Protein AF-A0A919IQL0-F1 (afdb_monomer_lite)

Secondary structure (DSSP, 8-state):
-----PPP--TTGGGHHHHHHHHHTT---HHHHHHHHHHTT--S-HHHHHHHHHHHS----TTTSPPPPPHHHHHHHHTS-GGGS-HHHHHHHHHHHTT-HHHHHHHHHHHHHHHHHHHT-GGGHHHHHHHHHHTT-HHHHHHHHHHHHTHHHHHHHHHS------SS---PPP-----------------

Foldseek 3Di:
DDPPDDPDPDLCNVVVVVLVVVVVVVVLDLVVSVVVVVVVPRPDDSVVSNVVSVVSDPDPPVVPPDDQDDPVLLVVCLLDDVVPDDPVSNVSNVVVCVVDVLVVLVSVLNVVVSVLQVVLPLVCLVVSLVSQCVSVDVVSVVVSVVCVVVSVVVSCNSNDPDPPPDDDDPPDDPPPDDDDDDDDDDDDDDD

pLDDT: mean 76.19, std 18.86, range [32.84, 96.06]

Radius of gyration: 39.66 Å; chains: 1; bounding box: 94×44×131 Å

Structure (mmCIF, N/CA/C/O backbone):
data_AF-A0A919IQL0-F1
#
_entry.id   AF-A0A919IQL0-F1
#
loop_
_atom_site.group_PDB
_atom_site.id
_atom_site.type_symbol
_atom_site.label_atom_id
_atom_site.label_alt_id
_atom_site.label_comp_id
_atom_site.label_asym_id
_atom_site.label_entity_id
_atom_site.label_seq_id
_atom_site.pdbx_PDB_ins_code
_atom_site.Cartn_x
_atom_site.Cartn_y
_atom_site.Cartn_z
_atom_site.occupancy
_atom_site.B_iso_or_equiv
_atom_site.auth_seq_id
_atom_site.auth_comp_id
_atom_site.auth_asym_id
_atom_site.auth_atom_id
_atom_site.pdbx_PDB_model_num
ATOM 1 N N . MET A 1 1 ? -2.580 24.933 56.415 1.00 32.84 1 MET A N 1
ATOM 2 C CA . MET A 1 1 ? -3.177 23.639 56.816 1.00 32.84 1 MET A CA 1
ATOM 3 C C . MET A 1 1 ? -4.373 23.373 55.913 1.00 32.84 1 MET A C 1
ATOM 5 O O . MET A 1 1 ? -5.366 24.078 56.021 1.00 32.84 1 MET A O 1
ATOM 9 N N . ILE A 1 2 ? -4.249 22.449 54.958 1.00 34.88 2 ILE A N 1
ATOM 10 C CA . ILE A 1 2 ? -5.339 22.079 54.043 1.00 34.88 2 ILE A CA 1
ATOM 11 C C . ILE A 1 2 ? -6.206 21.059 54.780 1.00 34.88 2 ILE A C 1
ATOM 13 O O . ILE A 1 2 ? -5.748 19.962 55.093 1.00 34.88 2 ILE A O 1
ATOM 17 N N . VAL A 1 3 ? -7.436 21.446 55.115 1.00 36.16 3 VAL A N 1
ATOM 18 C CA . VAL A 1 3 ? -8.421 20.566 55.751 1.00 36.16 3 VAL A CA 1
ATOM 19 C C . VAL A 1 3 ? -8.787 19.472 54.748 1.00 36.16 3 VAL A C 1
ATOM 21 O O . VAL A 1 3 ? -9.508 19.716 53.783 1.00 36.16 3 VAL A O 1
ATOM 24 N N . GLY A 1 4 ? -8.267 18.263 54.967 1.00 37.69 4 GLY A N 1
ATOM 25 C CA . GLY A 1 4 ? -8.681 17.067 54.245 1.00 37.69 4 GLY A CA 1
ATOM 26 C C . GLY A 1 4 ? -10.141 16.762 54.561 1.00 37.69 4 GLY A C 1
ATOM 27 O O . GLY A 1 4 ? -10.452 16.197 55.609 1.00 37.69 4 GLY A O 1
ATOM 28 N N . GLN A 1 5 ? -11.051 17.153 53.669 1.00 36.59 5 GLN A N 1
ATOM 29 C CA . GLN A 1 5 ? -12.430 16.683 53.720 1.00 36.59 5 GLN A CA 1
ATOM 30 C C . GLN A 1 5 ? -12.421 15.159 53.541 1.00 36.59 5 GLN A C 1
ATOM 32 O O . GLN A 1 5 ? -12.190 14.657 52.443 1.00 36.59 5 GLN A O 1
ATOM 37 N N . LYS A 1 6 ? -12.674 14.414 54.625 1.00 39.34 6 LYS A N 1
ATOM 38 C CA . LYS A 1 6 ? -13.053 12.998 54.537 1.00 39.34 6 LYS A CA 1
ATOM 39 C C . LYS A 1 6 ? -14.283 12.900 53.619 1.00 39.34 6 LYS A C 1
ATOM 41 O O . LYS A 1 6 ? -15.243 13.641 53.855 1.00 39.34 6 LYS A O 1
ATOM 46 N N . PRO A 1 7 ? -14.285 12.036 52.587 1.00 45.66 7 PRO A N 1
ATOM 47 C CA . PRO A 1 7 ? -15.452 11.882 51.732 1.00 45.66 7 PRO A CA 1
ATOM 48 C C . PRO A 1 7 ? -16.617 11.412 52.605 1.00 45.66 7 PRO A C 1
ATOM 50 O O . PRO A 1 7 ? -16.515 10.411 53.314 1.00 45.66 7 PRO A O 1
ATOM 53 N N . ARG A 1 8 ? -17.703 12.191 52.615 1.00 48.66 8 ARG A N 1
ATOM 54 C CA . ARG A 1 8 ? -18.951 11.801 53.280 1.00 48.66 8 ARG A CA 1
ATOM 55 C C . ARG A 1 8 ? -19.400 10.465 52.675 1.00 48.66 8 ARG A C 1
ATOM 57 O O . ARG A 1 8 ? -19.275 10.340 51.454 1.00 48.66 8 ARG A O 1
ATOM 64 N N . PRO A 1 9 ? -19.924 9.513 53.469 1.00 49.78 9 PRO A N 1
ATOM 65 C CA . PRO A 1 9 ? -20.454 8.270 52.924 1.00 49.78 9 PRO A CA 1
ATOM 66 C C . PRO A 1 9 ? -21.527 8.630 51.896 1.00 49.78 9 PRO A C 1
ATOM 68 O O . PRO A 1 9 ? -22.557 9.223 52.224 1.00 49.78 9 PRO A O 1
ATOM 71 N N . SER A 1 10 ? -21.228 8.379 50.627 1.00 62.25 10 SER A N 1
ATOM 72 C CA . SER A 1 10 ? -22.169 8.631 49.546 1.00 62.25 10 SER A CA 1
ATOM 73 C C . SER A 1 10 ? -23.198 7.513 49.598 1.00 62.25 10 SER A C 1
ATOM 75 O O . SER A 1 10 ? -22.833 6.358 49.802 1.00 62.25 10 SER A O 1
ATOM 77 N N . SER A 1 11 ? -24.479 7.802 49.361 1.00 67.94 11 SER A N 1
ATOM 78 C CA . SER A 1 11 ? -25.515 6.758 49.254 1.00 67.94 11 SER A CA 1
ATOM 79 C C . SER A 1 11 ? -25.213 5.714 48.167 1.00 67.94 11 SER A C 1
ATOM 81 O O . SER A 1 11 ? -25.867 4.680 48.093 1.00 67.94 11 SER A O 1
ATOM 83 N N . LEU A 1 12 ? -24.214 5.987 47.322 1.00 71.00 12 LEU A N 1
ATOM 84 C CA . LEU A 1 12 ? -23.683 5.095 46.304 1.00 71.00 12 LEU A CA 1
ATOM 85 C C . LEU A 1 12 ? -22.636 4.095 46.835 1.00 71.00 12 LEU A C 1
ATOM 87 O O . LEU A 1 12 ? -22.379 3.101 46.165 1.00 71.00 12 LEU A O 1
ATOM 91 N N . ASP A 1 13 ? -22.016 4.333 47.996 1.00 72.19 13 ASP A N 1
ATOM 92 C CA . ASP A 1 13 ? -20.915 3.508 48.520 1.00 72.19 13 ASP A CA 1
ATOM 93 C C . ASP A 1 13 ? -21.277 2.021 48.683 1.00 72.19 13 ASP A C 1
ATOM 95 O O . ASP A 1 13 ? -20.475 1.190 48.252 1.00 72.19 13 ASP A O 1
ATOM 99 N N . PRO A 1 14 ? -22.481 1.652 49.172 1.00 80.62 14 PRO A N 1
ATOM 100 C CA . PRO A 1 14 ? -22.901 0.249 49.240 1.00 80.62 14 PRO A CA 1
ATOM 101 C C . PRO A 1 14 ? -23.066 -0.420 47.865 1.00 80.62 14 PRO A C 1
ATOM 103 O O . PRO A 1 14 ? -22.905 -1.630 47.742 1.00 80.62 14 PRO A O 1
ATOM 106 N N . PHE A 1 15 ? -23.360 0.360 46.820 1.00 80.06 15 PHE A N 1
ATOM 107 C CA . PHE A 1 15 ? -23.663 -0.139 45.471 1.00 80.06 15 PHE A CA 1
ATOM 108 C C . PHE A 1 15 ? -22.465 -0.061 44.509 1.00 80.06 15 PHE A C 1
ATOM 110 O O . PHE A 1 15 ? -22.528 -0.587 43.395 1.00 80.06 15 PHE A O 1
ATOM 117 N N . LYS A 1 16 ? -21.349 0.556 44.927 1.00 78.69 16 LYS A N 1
ATOM 118 C CA . LYS A 1 16 ? -20.101 0.638 44.148 1.00 78.69 16 LYS A CA 1
ATOM 119 C C . LYS A 1 16 ? -19.577 -0.729 43.685 1.00 78.69 16 LYS A C 1
ATOM 121 O O . LYS A 1 16 ? -19.226 -0.820 42.510 1.00 78.69 16 LYS A O 1
ATOM 126 N N . PRO A 1 17 ? -19.543 -1.789 44.520 1.00 83.12 17 PRO A N 1
ATOM 127 C CA . PRO A 1 17 ? -19.052 -3.095 44.080 1.00 83.12 17 PRO A CA 1
ATOM 128 C C . PRO A 1 17 ? -19.874 -3.684 42.925 1.00 83.12 17 PRO A C 1
ATOM 130 O O . PRO A 1 17 ? -19.302 -4.222 41.980 1.00 83.12 17 PRO A O 1
ATOM 133 N N . HIS A 1 18 ? -21.206 -3.523 42.957 1.00 82.62 18 HIS A N 1
ATOM 134 C CA . HIS A 1 18 ? -22.096 -3.973 41.878 1.00 82.62 18 HIS A CA 1
ATOM 135 C C . HIS A 1 18 ? -21.851 -3.184 40.590 1.00 82.62 18 HIS A C 1
ATOM 137 O O . HIS A 1 18 ? -21.691 -3.774 39.525 1.00 82.62 18 HIS A O 1
ATOM 143 N N . LEU A 1 19 ? -21.745 -1.854 40.686 1.00 81.88 19 LEU A N 1
ATOM 144 C CA . LEU A 1 19 ? -21.460 -0.999 39.530 1.00 81.88 19 LEU A CA 1
ATOM 145 C C . LEU A 1 19 ? -20.117 -1.345 38.880 1.00 81.88 19 LEU A C 1
ATOM 147 O O . LEU A 1 19 ? -20.066 -1.521 37.667 1.00 81.88 19 LEU A O 1
ATOM 151 N N . LEU A 1 20 ? -19.052 -1.490 39.673 1.00 81.00 20 LEU A N 1
ATOM 152 C CA . LEU A 1 20 ? -17.719 -1.834 39.169 1.00 81.00 20 LEU A CA 1
ATOM 153 C C . LEU A 1 20 ? -17.694 -3.216 38.516 1.00 81.00 20 LEU A C 1
ATOM 155 O O . LEU A 1 20 ? -17.104 -3.371 37.451 1.00 81.00 20 LEU A O 1
ATOM 159 N N . ARG A 1 21 ? -18.384 -4.201 39.103 1.00 84.44 21 ARG A N 1
ATOM 160 C CA . ARG A 1 21 ? -18.512 -5.535 38.510 1.00 84.44 21 ARG A CA 1
ATOM 161 C C . ARG A 1 21 ? -19.231 -5.486 37.160 1.00 84.44 21 ARG A C 1
ATOM 163 O O . ARG A 1 21 ? -18.738 -6.052 36.195 1.00 84.44 21 ARG A O 1
ATOM 170 N N . ARG A 1 22 ? -20.363 -4.784 37.057 1.00 83.38 22 ARG A N 1
ATOM 171 C CA . ARG A 1 22 ? -21.122 -4.684 35.796 1.00 83.38 22 ARG A CA 1
ATOM 172 C C . ARG A 1 22 ? -20.379 -3.877 34.728 1.00 83.38 22 ARG A C 1
ATOM 174 O O . ARG A 1 22 ? -20.487 -4.187 33.548 1.00 83.38 22 ARG A O 1
ATOM 181 N N . ILE A 1 23 ? -19.610 -2.869 35.133 1.00 80.69 23 ILE A N 1
ATOM 182 C CA . ILE A 1 23 ? -18.703 -2.132 34.244 1.00 80.69 23 ILE A CA 1
ATOM 183 C C . ILE A 1 23 ? -17.581 -3.050 33.735 1.00 80.69 23 ILE A C 1
ATOM 185 O O . ILE A 1 23 ? -17.255 -2.987 32.555 1.00 80.69 23 ILE A O 1
ATOM 189 N N . ALA A 1 24 ? -17.036 -3.932 34.581 1.00 78.25 24 ALA A N 1
ATOM 190 C CA . ALA A 1 24 ? -16.059 -4.942 34.163 1.00 78.25 24 ALA A CA 1
ATOM 191 C C . ALA A 1 24 ? -16.661 -6.014 33.230 1.00 78.25 24 ALA A C 1
ATOM 193 O O . ALA A 1 24 ? -15.959 -6.550 32.382 1.00 78.25 24 ALA A O 1
ATOM 194 N N . GLU A 1 25 ? -17.965 -6.285 33.341 1.00 81.69 25 GLU A N 1
ATOM 195 C CA . GLU A 1 25 ? -18.759 -7.108 32.410 1.00 81.69 25 GLU A CA 1
ATOM 196 C C . GLU A 1 25 ? -19.209 -6.322 31.147 1.00 81.69 25 GLU A C 1
ATOM 198 O O . GLU A 1 25 ? -20.148 -6.726 30.459 1.00 81.69 25 GLU A O 1
ATOM 203 N N . ASP A 1 26 ? -18.586 -5.173 30.860 1.00 75.12 26 ASP A N 1
ATOM 204 C CA . ASP A 1 26 ? -18.818 -4.300 29.695 1.00 75.12 26 ASP A CA 1
ATOM 205 C C . ASP A 1 26 ? -20.244 -3.703 29.582 1.00 75.12 26 ASP A C 1
ATOM 207 O O . ASP A 1 26 ? -20.677 -3.166 28.556 1.00 75.12 26 ASP A O 1
ATOM 211 N N . CYS A 1 27 ? -21.014 -3.723 30.675 1.00 71.62 27 CYS A N 1
ATOM 212 C CA . CYS A 1 27 ? -22.345 -3.118 30.732 1.00 71.62 27 CYS A CA 1
ATOM 213 C C . CYS A 1 27 ? -22.272 -1.601 30.987 1.00 71.62 27 CYS A C 1
ATOM 215 O O . CYS A 1 27 ? -22.664 -1.101 32.039 1.00 71.62 27 CYS A O 1
ATOM 217 N N . LEU A 1 28 ? -21.859 -0.826 29.980 1.00 74.31 28 LEU A N 1
ATOM 218 C CA . LEU A 1 28 ? -21.702 0.643 30.049 1.00 74.31 28 LEU A CA 1
ATOM 219 C C . LEU A 1 28 ? -23.010 1.446 29.843 1.00 74.31 28 LEU A C 1
ATOM 221 O O . LEU A 1 28 ? -22.996 2.621 29.448 1.00 74.31 28 LEU A O 1
ATOM 225 N N . LYS A 1 29 ? -24.173 0.828 30.085 1.00 84.19 29 LYS A N 1
ATOM 226 C CA . LYS A 1 29 ? -25.497 1.466 29.970 1.00 84.19 29 LYS A CA 1
ATOM 227 C C . LYS A 1 29 ? -25.949 1.992 31.334 1.00 84.19 29 LYS A C 1
ATOM 229 O O . LYS A 1 29 ? -26.581 1.281 32.110 1.00 84.19 29 LYS A O 1
ATOM 234 N N . ALA A 1 30 ? -25.691 3.275 31.596 1.00 82.00 30 ALA A N 1
ATOM 235 C CA . ALA A 1 30 ? -26.027 3.932 32.866 1.00 82.00 30 ALA A CA 1
ATOM 236 C C . ALA A 1 30 ? -27.509 3.807 33.276 1.00 82.00 30 ALA A C 1
ATOM 238 O O . ALA A 1 30 ? -27.808 3.697 34.461 1.00 82.00 30 ALA A O 1
ATOM 239 N N . ALA A 1 31 ? -28.441 3.792 32.316 1.00 83.56 31 ALA A N 1
ATOM 240 C CA . ALA A 1 31 ? -29.870 3.613 32.593 1.00 83.56 31 ALA A CA 1
ATOM 241 C C . ALA A 1 31 ? -30.201 2.202 33.109 1.00 83.56 31 ALA A C 1
ATOM 243 O O . ALA A 1 31 ? -31.035 2.052 34.001 1.00 83.56 31 ALA A O 1
ATOM 244 N N . THR A 1 32 ? -29.524 1.181 32.576 1.00 84.38 32 THR A N 1
ATOM 245 C CA . THR A 1 32 ? -29.655 -0.209 33.024 1.00 84.38 32 THR A CA 1
ATOM 246 C C . THR A 1 32 ? -29.090 -0.361 34.431 1.00 84.38 32 THR A C 1
ATOM 248 O O . THR A 1 32 ? -29.789 -0.837 35.319 1.00 84.38 32 THR A O 1
ATOM 251 N N . LEU A 1 33 ? -27.883 0.159 34.665 1.00 84.19 33 LEU A N 1
ATOM 252 C CA . LEU A 1 33 ? -27.232 0.121 35.976 1.00 84.19 33 LEU A CA 1
ATOM 253 C C . LEU A 1 33 ? -28.028 0.866 37.048 1.00 84.19 33 LEU A C 1
ATOM 255 O O . LEU A 1 33 ? -28.165 0.370 38.160 1.00 84.19 33 LEU A O 1
ATOM 259 N N . HIS A 1 34 ? -28.608 2.023 36.713 1.00 84.81 34 HIS A N 1
ATOM 260 C CA . HIS A 1 34 ? -29.457 2.771 37.639 1.00 84.81 34 HIS A CA 1
ATOM 261 C C . HIS A 1 34 ? -30.707 1.983 38.039 1.00 84.81 34 HIS A C 1
ATOM 263 O O . HIS A 1 34 ? -31.078 1.983 39.207 1.00 84.81 34 HIS A O 1
ATOM 269 N N . ARG A 1 35 ? -31.347 1.292 37.088 1.00 85.69 35 ARG A N 1
ATOM 270 C CA . ARG A 1 35 ? -32.519 0.454 37.369 1.00 85.69 35 ARG A CA 1
ATOM 271 C C . ARG A 1 35 ? -32.160 -0.741 38.252 1.00 85.69 35 ARG A C 1
ATOM 273 O O . ARG A 1 35 ? -32.909 -1.045 39.173 1.00 85.69 35 ARG A O 1
ATOM 280 N N . GLU A 1 36 ? -31.018 -1.376 37.993 1.00 85.25 36 GLU A N 1
ATOM 281 C CA . GLU A 1 36 ? -30.515 -2.499 38.793 1.00 85.25 36 GLU A CA 1
ATOM 282 C C . GLU A 1 36 ? -30.250 -2.083 40.245 1.00 85.25 36 GLU A C 1
ATOM 284 O O . GLU A 1 36 ? -30.746 -2.732 41.162 1.00 85.25 36 GLU A O 1
ATOM 289 N N . ILE A 1 37 ? -29.535 -0.976 40.473 1.00 85.56 37 ILE A N 1
ATOM 290 C CA . ILE A 1 37 ? -29.256 -0.524 41.844 1.00 85.56 37 ILE A CA 1
ATOM 291 C C . ILE A 1 37 ? -30.498 0.066 42.526 1.00 85.56 37 ILE A C 1
ATOM 293 O O . ILE A 1 37 ? -30.648 -0.080 43.735 1.00 85.56 37 ILE A O 1
ATOM 297 N N . ALA A 1 38 ? -31.420 0.687 41.777 1.00 85.25 38 ALA A N 1
ATOM 298 C CA . ALA A 1 38 ? -32.689 1.169 42.324 1.00 85.25 38 ALA A CA 1
ATOM 299 C C . ALA A 1 38 ? -33.557 0.008 42.833 1.00 85.25 38 ALA A C 1
ATOM 301 O O . ALA A 1 38 ? -34.145 0.111 43.906 1.00 85.25 38 ALA A O 1
ATOM 302 N N . ALA A 1 39 ? -33.569 -1.126 42.122 1.00 84.19 39 ALA A N 1
ATOM 303 C CA . ALA A 1 39 ? -34.226 -2.351 42.583 1.00 84.19 39 ALA A CA 1
ATOM 304 C C . ALA A 1 39 ? -33.561 -2.952 43.838 1.00 84.19 39 ALA A C 1
ATOM 306 O O . ALA A 1 39 ? -34.230 -3.604 44.632 1.00 84.19 39 ALA A O 1
ATOM 307 N N . GLN A 1 40 ? -32.266 -2.696 44.046 1.00 81.75 40 GLN A N 1
ATOM 308 C CA . GLN A 1 40 ? -31.517 -3.085 45.249 1.00 81.75 40 GLN A CA 1
ATOM 309 C C . GLN A 1 40 ? -31.654 -2.070 46.406 1.00 81.75 40 GLN A C 1
ATOM 311 O O . GLN A 1 40 ? -31.001 -2.223 47.436 1.00 81.75 40 GLN A O 1
ATOM 316 N N . GLY A 1 41 ? -32.495 -1.036 46.260 1.00 81.94 41 GLY A N 1
ATOM 317 C CA . GLY A 1 41 ? -32.781 -0.055 47.314 1.00 81.94 41 GLY A CA 1
ATOM 318 C C . GLY A 1 41 ? -32.024 1.271 47.197 1.00 81.94 41 GLY A C 1
ATOM 319 O O . GLY A 1 41 ? -32.040 2.070 48.134 1.00 81.94 41 GLY A O 1
ATOM 320 N N . PHE A 1 42 ? -31.369 1.551 46.068 1.00 80.94 42 PHE A N 1
ATOM 321 C CA . PHE A 1 42 ? -30.753 2.856 45.832 1.00 80.94 42 PHE A CA 1
ATOM 322 C C . PHE A 1 42 ? -31.810 3.944 45.583 1.00 80.94 42 PHE A C 1
ATOM 324 O O . PHE A 1 42 ? -32.556 3.900 44.608 1.00 80.94 42 PHE A O 1
ATOM 331 N N . THR A 1 43 ? -31.822 4.974 46.429 1.00 77.38 43 THR A N 1
ATOM 332 C CA . THR A 1 43 ? -32.715 6.147 46.327 1.00 77.38 43 THR A CA 1
ATOM 333 C C . THR A 1 43 ? -32.029 7.385 45.738 1.00 77.38 43 THR A C 1
ATOM 335 O O . THR A 1 43 ? -32.594 8.480 45.724 1.00 77.38 43 THR A O 1
ATOM 338 N N . GLY A 1 44 ? -30.781 7.250 45.279 1.00 79.25 44 GLY A N 1
ATOM 339 C CA . GLY A 1 44 ? -30.015 8.365 44.731 1.00 79.25 44 GLY A CA 1
ATOM 340 C C . GLY A 1 44 ? -30.387 8.720 43.288 1.00 79.25 44 GLY A C 1
ATOM 341 O O . GLY A 1 44 ? -31.169 8.054 42.618 1.00 79.25 44 GLY A O 1
ATOM 342 N N . LYS A 1 45 ? -29.805 9.816 42.790 1.00 81.50 45 LYS A N 1
ATOM 343 C CA . LYS A 1 45 ? -30.105 10.352 41.455 1.00 81.50 45 LYS A CA 1
ATOM 344 C C . LYS A 1 45 ? -29.353 9.598 40.351 1.00 81.50 45 LYS A C 1
ATOM 346 O O . LYS A 1 45 ? -28.151 9.357 40.471 1.00 81.50 45 LYS A O 1
ATOM 351 N N . TYR A 1 46 ? -30.018 9.406 39.207 1.00 82.19 46 TYR A N 1
ATOM 352 C CA . TYR A 1 46 ? -29.436 8.891 37.955 1.00 82.19 46 TYR A CA 1
ATOM 353 C C . TYR A 1 46 ? -28.108 9.554 37.564 1.00 82.19 46 TYR A C 1
ATOM 355 O O . TYR A 1 46 ? -27.185 8.882 37.108 1.00 82.19 46 TYR A O 1
ATOM 363 N N . GLY A 1 47 ? -27.984 10.868 37.781 1.00 79.50 47 GLY A N 1
ATOM 364 C CA . GLY A 1 47 ? -26.777 11.626 37.445 1.00 79.50 47 GLY A CA 1
ATOM 365 C C . GLY A 1 47 ? -25.501 11.099 38.113 1.00 79.50 47 GLY A C 1
ATOM 366 O O . GLY A 1 47 ? -24.441 11.162 37.499 1.00 79.50 47 GLY A O 1
ATOM 367 N N . ILE A 1 48 ? -25.601 10.522 39.316 1.00 80.75 48 ILE A N 1
ATOM 368 C CA . ILE A 1 48 ? -24.445 9.969 40.038 1.00 80.75 48 ILE A CA 1
ATOM 369 C C . ILE A 1 48 ? -23.971 8.677 39.360 1.00 80.75 48 ILE A C 1
ATOM 371 O O . ILE A 1 48 ? -22.782 8.515 39.102 1.00 80.75 48 ILE A O 1
ATOM 375 N N . VAL A 1 49 ? -24.904 7.794 38.988 1.00 82.00 49 VAL A N 1
ATOM 376 C CA . VAL A 1 49 ? -24.597 6.564 38.237 1.00 82.00 49 VAL A CA 1
ATOM 377 C C . VAL A 1 49 ? -24.025 6.900 36.865 1.00 82.00 49 VAL A C 1
ATOM 379 O O . VAL A 1 49 ? -23.028 6.319 36.450 1.00 82.00 49 VAL A O 1
ATOM 382 N N . ARG A 1 50 ? -24.614 7.886 36.175 1.00 81.75 50 ARG A N 1
ATOM 383 C CA . ARG A 1 50 ? -24.109 8.374 34.887 1.00 81.75 50 ARG A CA 1
ATOM 384 C C . ARG A 1 50 ? -22.675 8.889 35.001 1.00 81.75 50 ARG A C 1
ATOM 386 O O . ARG A 1 50 ? -21.879 8.579 34.125 1.00 81.75 50 ARG A O 1
ATOM 393 N N . ALA A 1 51 ? -22.344 9.645 36.048 1.00 80.75 51 ALA A N 1
ATOM 394 C CA . ALA A 1 51 ? -20.991 10.156 36.258 1.00 80.75 51 ALA A CA 1
ATOM 395 C C . ALA A 1 51 ? -19.971 9.025 36.466 1.00 80.75 51 ALA A C 1
ATOM 397 O O . ALA A 1 51 ? -18.912 9.054 35.850 1.00 80.75 51 ALA A O 1
ATOM 398 N N . VAL A 1 52 ? -20.315 8.002 37.259 1.00 79.31 52 VAL A N 1
ATOM 399 C CA . VAL A 1 52 ? -19.458 6.821 37.468 1.00 79.31 52 VAL A CA 1
ATOM 400 C C . VAL A 1 52 ? -19.248 6.057 36.160 1.00 79.31 52 VAL A C 1
ATOM 402 O O . VAL A 1 52 ? -18.120 5.751 35.795 1.00 79.31 52 VAL A O 1
ATOM 405 N N . VAL A 1 53 ? -20.314 5.807 35.398 1.00 83.50 53 VAL A N 1
ATOM 406 C CA . VAL A 1 53 ? -20.202 5.129 34.097 1.00 83.50 53 VAL A CA 1
ATOM 407 C C . VAL A 1 53 ? -19.370 5.942 33.107 1.00 83.50 53 VAL A C 1
ATOM 409 O O . VAL A 1 53 ? -18.586 5.370 32.361 1.00 83.50 53 VAL A O 1
ATOM 412 N N . GLU A 1 54 ? -19.506 7.269 33.099 1.00 78.06 54 GLU A N 1
ATOM 413 C CA . GLU A 1 54 ? -18.742 8.137 32.201 1.00 78.06 54 GLU A CA 1
ATOM 414 C C . GLU A 1 54 ? -17.256 8.222 32.584 1.00 78.06 54 GLU A C 1
ATOM 416 O O . GLU A 1 54 ? -16.418 8.293 31.694 1.00 78.06 54 GLU A O 1
ATOM 421 N N . GLN A 1 55 ? -16.914 8.146 33.875 1.00 76.81 55 GLN A N 1
ATOM 422 C CA . GLN A 1 55 ? -15.521 8.027 34.337 1.00 76.81 55 GLN A CA 1
ATOM 423 C C . GLN A 1 55 ? -14.865 6.719 33.887 1.00 76.81 55 GLN A C 1
ATOM 425 O O . GLN A 1 55 ? -13.670 6.695 33.606 1.00 76.81 55 GLN A O 1
ATOM 430 N N . HIS A 1 56 ? -15.645 5.640 33.814 1.00 73.69 56 HIS A N 1
ATOM 431 C CA . HIS A 1 56 ? -15.177 4.333 33.358 1.00 73.69 56 HIS A CA 1
ATOM 432 C C . HIS A 1 56 ? -15.299 4.128 31.845 1.00 73.69 56 HIS A C 1
ATOM 434 O O . HIS A 1 56 ? -14.811 3.129 31.322 1.00 73.69 56 HIS A O 1
ATOM 440 N N . ARG A 1 57 ? -15.914 5.066 31.115 1.00 75.38 57 ARG A N 1
ATOM 441 C CA . ARG A 1 57 ? -15.866 5.060 29.655 1.00 75.38 57 ARG A CA 1
ATOM 442 C C . ARG A 1 57 ? -14.488 5.511 29.209 1.00 75.38 57 ARG A C 1
ATOM 444 O O . ARG A 1 57 ? -14.138 6.683 29.324 1.00 75.38 57 ARG A O 1
ATOM 451 N N . THR A 1 58 ? -13.746 4.596 28.602 1.00 65.44 58 THR A N 1
ATOM 452 C CA . THR A 1 58 ? -12.590 4.948 27.783 1.00 65.44 58 THR A CA 1
ATOM 453 C C . THR A 1 58 ? -13.099 5.703 26.559 1.00 65.44 58 THR A C 1
ATOM 455 O O . THR A 1 58 ? -13.434 5.116 25.532 1.00 65.44 58 THR A O 1
ATOM 458 N N . ARG A 1 59 ? -13.227 7.028 26.670 1.00 61.97 59 ARG A N 1
ATOM 459 C CA . ARG A 1 59 ? -13.416 7.864 25.488 1.00 61.97 59 ARG A CA 1
ATOM 460 C C . ARG A 1 59 ? -12.132 7.764 24.667 1.00 61.97 59 ARG A C 1
ATOM 462 O O . ARG A 1 59 ? -11.067 8.036 25.226 1.00 61.97 59 ARG A O 1
ATOM 469 N N . PRO A 1 60 ? -12.199 7.376 23.382 1.00 58.34 60 PRO A N 1
ATOM 470 C CA . PRO A 1 60 ? -11.033 7.481 22.529 1.00 58.34 60 PRO A CA 1
ATOM 471 C C . PRO A 1 60 ? -10.609 8.946 22.529 1.00 58.34 60 PRO A C 1
ATOM 473 O O . PRO A 1 60 ? -11.418 9.844 22.280 1.00 58.34 60 PRO A O 1
ATOM 476 N N . ASP A 1 61 ? -9.354 9.186 22.887 1.00 63.00 61 ASP A N 1
ATOM 477 C CA . ASP A 1 61 ? -8.781 10.515 22.828 1.00 63.00 61 ASP A CA 1
ATOM 478 C C . ASP A 1 61 ? -8.611 10.883 21.353 1.00 63.00 61 ASP A C 1
ATOM 480 O O . ASP A 1 61 ? -7.621 10.534 20.708 1.00 63.00 61 ASP A O 1
ATOM 484 N N . LEU A 1 62 ? -9.620 11.559 20.807 1.00 60.41 62 LEU A N 1
ATOM 485 C CA . LEU A 1 62 ? -9.634 11.987 19.412 1.00 60.41 62 LEU A CA 1
ATOM 486 C C . LEU A 1 62 ? -8.472 12.944 19.101 1.00 60.41 62 LEU A C 1
ATOM 488 O O . LEU A 1 62 ? -8.090 13.056 17.942 1.00 60.41 62 LEU A O 1
ATOM 492 N N . SER A 1 63 ? -7.870 13.586 20.114 1.00 60.97 63 SER A N 1
ATOM 493 C CA . SER A 1 63 ? -6.675 14.421 19.931 1.00 60.97 63 SER A CA 1
ATOM 494 C C . SER A 1 63 ? -5.401 13.605 19.677 1.00 60.97 63 SER A C 1
ATOM 496 O O . SER A 1 63 ? -4.452 14.115 19.086 1.00 60.97 63 SER A O 1
ATOM 498 N N . LYS A 1 64 ? -5.399 12.320 20.057 1.00 60.00 64 LYS A N 1
ATOM 499 C CA . LYS A 1 64 ? -4.325 11.357 19.767 1.00 60.00 64 LYS A CA 1
ATOM 500 C C . LYS A 1 64 ? -4.556 10.563 18.486 1.00 60.00 64 LYS A C 1
ATOM 502 O O . LYS A 1 64 ? -3.649 9.860 18.044 1.00 60.00 64 LYS A O 1
ATOM 507 N N . MET A 1 65 ? -5.741 10.650 17.880 1.00 59.59 65 MET A N 1
ATOM 508 C CA . MET A 1 65 ? -5.991 10.018 16.589 1.00 59.59 65 MET A CA 1
ATOM 509 C C . MET A 1 65 ? -5.226 10.782 15.511 1.00 59.59 65 MET A C 1
ATOM 511 O O . MET A 1 65 ? -5.624 11.863 15.081 1.00 59.59 65 MET A O 1
ATOM 515 N N . THR A 1 66 ? -4.095 10.222 15.083 1.00 65.94 66 THR A N 1
ATOM 516 C CA . THR A 1 66 ? -3.348 10.756 13.947 1.00 65.94 66 THR A CA 1
ATOM 517 C C . THR A 1 66 ? -4.252 10.721 12.721 1.00 65.94 66 THR A C 1
ATOM 519 O O . THR A 1 66 ? -4.866 9.694 12.426 1.00 65.94 66 THR A O 1
ATOM 522 N N . LYS A 1 67 ? -4.357 11.854 12.020 1.00 75.81 67 LYS A N 1
ATOM 523 C CA . LYS A 1 67 ? -5.137 11.954 10.787 1.00 75.81 67 LYS A CA 1
ATOM 524 C C . LYS A 1 67 ? -4.701 10.832 9.827 1.00 75.81 67 LYS A C 1
ATOM 526 O O . LYS A 1 67 ? -3.493 10.670 9.630 1.00 75.81 67 LYS A O 1
ATOM 531 N N . PRO A 1 68 ? -5.639 10.056 9.251 1.00 79.81 68 PRO A N 1
ATOM 532 C CA . PRO A 1 68 ? -5.282 9.046 8.266 1.00 79.81 68 PRO A CA 1
ATOM 533 C C . PRO A 1 68 ? -4.584 9.714 7.073 1.00 79.81 68 PRO A C 1
ATOM 535 O O . PRO A 1 68 ? -4.959 10.836 6.707 1.00 79.81 68 PRO A O 1
ATOM 538 N N . PRO A 1 69 ? -3.574 9.058 6.479 1.00 86.69 69 PRO A N 1
ATOM 539 C CA . PRO A 1 69 ? -2.870 9.622 5.341 1.00 86.69 69 PRO A CA 1
ATOM 540 C C . PRO A 1 69 ? -3.814 9.770 4.148 1.00 86.69 69 PRO A C 1
ATOM 542 O O . PRO A 1 69 ? -4.726 8.970 3.928 1.00 86.69 69 PRO A O 1
ATOM 545 N N . SER A 1 70 ? -3.601 10.830 3.382 1.00 90.94 70 SER A N 1
ATOM 546 C CA . SER A 1 70 ? -4.316 11.084 2.140 1.00 90.94 70 SER A CA 1
ATOM 547 C C . SER A 1 70 ? -3.865 10.130 1.036 1.00 90.94 70 SER A C 1
ATOM 549 O O . SER A 1 70 ? -2.747 9.616 1.046 1.00 90.94 70 SER A O 1
ATOM 551 N N . VAL A 1 71 ? -4.710 9.968 0.015 1.00 90.25 71 VAL A N 1
ATOM 552 C CA . VAL A 1 71 ? -4.371 9.198 -1.193 1.00 90.25 71 VAL A CA 1
ATOM 553 C C . VAL A 1 71 ? -3.052 9.683 -1.797 1.00 90.25 71 VAL A C 1
ATOM 555 O O . VAL A 1 71 ? -2.205 8.867 -2.139 1.00 90.25 71 VAL A O 1
ATOM 558 N N . ARG A 1 72 ? -2.840 11.005 -1.853 1.00 89.56 72 ARG A N 1
ATOM 559 C CA . ARG A 1 72 ? -1.624 11.607 -2.414 1.00 89.56 72 ARG A CA 1
ATOM 560 C C . ARG A 1 72 ? -0.367 11.218 -1.636 1.00 89.56 72 ARG A C 1
ATOM 562 O O . ARG A 1 72 ? 0.662 10.957 -2.255 1.00 89.56 72 ARG A O 1
ATOM 569 N N . GLU A 1 73 ? -0.447 11.187 -0.307 1.00 91.25 73 GLU A N 1
ATOM 570 C CA . G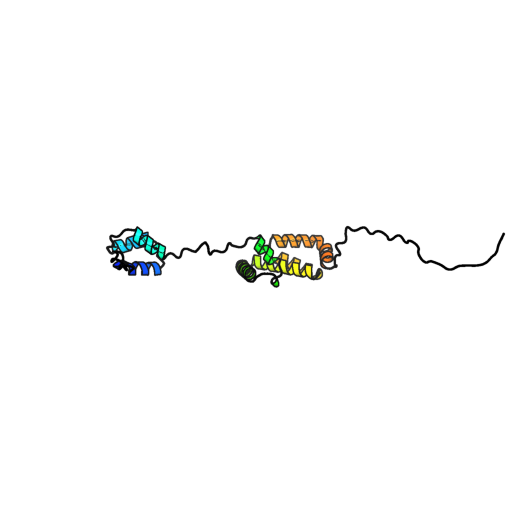LU A 1 73 ? 0.667 10.762 0.549 1.00 91.25 73 GLU A CA 1
ATOM 571 C C . GLU A 1 73 ? 1.005 9.296 0.293 1.00 91.25 73 GLU A C 1
ATOM 573 O O . GLU A 1 73 ? 2.150 8.990 -0.026 1.00 91.25 73 GLU A O 1
ATOM 578 N N . VAL A 1 74 ? -0.002 8.418 0.293 1.00 91.12 74 VAL A N 1
ATOM 579 C CA . VAL A 1 74 ? 0.188 6.982 0.041 1.00 91.12 74 VAL A CA 1
ATOM 580 C C . VAL A 1 74 ? 0.769 6.731 -1.352 1.00 91.12 74 VAL A C 1
ATOM 582 O O . VAL A 1 74 ? 1.753 6.007 -1.482 1.00 91.12 74 VAL A O 1
ATOM 585 N N . THR A 1 75 ? 0.237 7.375 -2.396 1.00 91.00 75 THR A N 1
ATOM 586 C CA . THR A 1 75 ? 0.802 7.262 -3.752 1.00 91.00 75 THR A CA 1
ATOM 587 C C . THR A 1 75 ? 2.228 7.806 -3.823 1.00 91.00 75 THR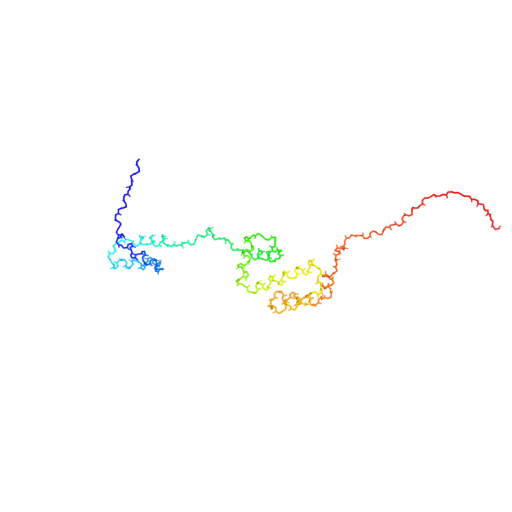 A C 1
ATOM 589 O O . THR A 1 75 ? 3.080 7.223 -4.486 1.00 91.00 75 THR A O 1
ATOM 592 N N . GLY A 1 76 ? 2.519 8.894 -3.102 1.00 91.12 76 GLY A N 1
ATOM 593 C CA . GLY A 1 76 ? 3.861 9.465 -3.026 1.00 91.12 76 GLY A CA 1
ATOM 594 C C . GLY A 1 76 ? 4.856 8.525 -2.348 1.00 91.12 76 GLY A C 1
ATOM 595 O O . GLY A 1 76 ? 5.991 8.420 -2.800 1.00 91.12 76 GLY A O 1
ATOM 596 N N . TRP A 1 77 ? 4.431 7.814 -1.303 1.00 93.75 77 TRP A N 1
ATOM 597 C CA . TRP A 1 77 ? 5.230 6.790 -0.632 1.00 93.75 77 TRP A CA 1
ATOM 598 C C . TRP A 1 77 ? 5.470 5.560 -1.513 1.00 93.75 77 TRP A C 1
ATOM 600 O O . TRP A 1 77 ? 6.574 5.026 -1.515 1.00 93.75 77 TRP A O 1
ATOM 610 N N . ILE A 1 78 ? 4.472 5.130 -2.291 1.00 91.31 78 ILE A N 1
ATOM 611 C CA . ILE A 1 78 ? 4.605 4.001 -3.228 1.00 91.31 78 ILE A CA 1
ATOM 612 C C . ILE A 1 78 ? 5.634 4.307 -4.324 1.00 91.31 78 ILE A C 1
ATOM 614 O O . ILE A 1 78 ? 6.457 3.448 -4.637 1.00 91.31 78 ILE A O 1
ATOM 618 N N . CYS A 1 79 ? 5.612 5.524 -4.874 1.00 88.62 79 CYS A N 1
ATOM 619 C CA . CYS A 1 79 ? 6.505 5.937 -5.960 1.00 88.62 79 CYS A CA 1
ATOM 620 C C . CYS A 1 79 ? 7.929 6.302 -5.507 1.00 88.62 79 CYS A C 1
ATOM 622 O O . CYS A 1 79 ? 8.789 6.541 -6.354 1.00 88.62 79 CYS A O 1
ATOM 624 N N . ARG A 1 80 ? 8.191 6.399 -4.199 1.00 86.94 80 ARG A N 1
ATOM 625 C CA . ARG A 1 80 ? 9.524 6.703 -3.663 1.00 86.94 80 ARG A CA 1
ATOM 626 C C . ARG A 1 80 ? 10.298 5.418 -3.352 1.00 86.94 80 ARG A C 1
ATOM 628 O O . ARG A 1 80 ? 9.691 4.432 -2.932 1.00 86.94 80 ARG A O 1
ATOM 635 N N . PRO A 1 81 ? 11.637 5.429 -3.490 1.00 81.25 81 PRO A N 1
ATOM 636 C CA . PRO A 1 81 ? 12.468 4.349 -2.974 1.00 81.25 81 PRO A CA 1
ATOM 637 C C . PRO A 1 81 ? 12.231 4.173 -1.465 1.00 81.25 81 PRO A C 1
ATOM 639 O O . PRO A 1 81 ? 12.182 5.184 -0.756 1.00 81.25 81 PRO A O 1
ATOM 642 N N . PRO A 1 82 ? 12.101 2.931 -0.960 1.00 77.94 82 PRO A N 1
ATOM 643 C CA . PRO A 1 82 ? 11.815 2.666 0.454 1.00 77.94 82 PRO A CA 1
ATOM 644 C C . PRO A 1 82 ? 12.850 3.306 1.391 1.00 77.94 82 PRO A C 1
ATOM 646 O O . PRO A 1 82 ? 12.492 3.795 2.457 1.00 77.94 82 PRO A O 1
ATOM 649 N N . ASP A 1 83 ? 14.101 3.403 0.942 1.00 82.88 83 ASP A N 1
ATOM 650 C CA . ASP A 1 83 ? 15.232 3.965 1.691 1.00 82.88 83 ASP A CA 1
ATOM 651 C C . ASP A 1 83 ? 15.115 5.482 1.931 1.00 82.88 83 ASP A C 1
ATOM 653 O O . ASP A 1 83 ? 15.848 6.051 2.737 1.00 82.88 83 ASP A O 1
ATOM 657 N N . GLN A 1 84 ? 14.205 6.157 1.220 1.00 85.62 84 GLN A N 1
ATOM 658 C CA . GLN A 1 84 ? 13.959 7.597 1.337 1.00 85.62 84 GLN A CA 1
ATOM 659 C C . GLN A 1 84 ? 12.723 7.928 2.186 1.00 85.62 84 GLN A C 1
ATOM 661 O O . GLN A 1 84 ? 12.384 9.105 2.343 1.00 85.62 84 GLN A O 1
ATOM 666 N N . LEU A 1 85 ? 12.016 6.921 2.709 1.00 87.88 85 LEU A N 1
ATOM 667 C CA . LEU A 1 85 ? 10.888 7.127 3.614 1.00 87.88 85 LEU A CA 1
ATOM 668 C C . LEU A 1 85 ? 11.373 7.149 5.064 1.00 87.88 85 LEU A C 1
ATOM 670 O O . LEU A 1 85 ? 12.199 6.342 5.483 1.00 87.88 85 LEU A O 1
ATOM 674 N N . ILE A 1 86 ? 10.805 8.058 5.855 1.00 90.75 86 ILE A N 1
ATOM 675 C CA . ILE A 1 86 ? 10.980 8.028 7.308 1.00 90.75 86 ILE A CA 1
ATOM 676 C C . ILE A 1 86 ? 10.237 6.824 7.901 1.00 90.75 86 ILE A C 1
ATOM 678 O O . ILE A 1 86 ? 9.202 6.411 7.379 1.00 90.75 86 ILE A O 1
ATOM 682 N N . GLU A 1 87 ? 10.718 6.311 9.034 1.00 88.19 87 GLU A N 1
ATOM 683 C CA . GLU A 1 87 ? 10.174 5.119 9.709 1.00 88.19 87 GLU A CA 1
ATOM 684 C C . GLU A 1 87 ? 8.649 5.179 9.891 1.00 88.19 87 GLU A C 1
ATOM 686 O O . GLU A 1 87 ? 7.935 4.255 9.508 1.00 88.19 87 GLU A O 1
ATOM 691 N N . ARG A 1 88 ? 8.133 6.328 10.351 1.00 87.62 88 ARG A N 1
ATOM 692 C CA . ARG A 1 88 ? 6.693 6.559 10.545 1.00 87.62 88 ARG A CA 1
ATOM 693 C C . ARG A 1 88 ? 5.877 6.347 9.266 1.00 87.62 88 ARG A C 1
ATOM 695 O O . ARG A 1 88 ? 4.791 5.774 9.320 1.00 87.62 88 ARG A O 1
ATOM 702 N N . ASP A 1 89 ? 6.370 6.838 8.134 1.00 89.56 89 ASP A N 1
ATOM 703 C CA . ASP A 1 89 ? 5.674 6.750 6.849 1.00 89.56 89 ASP A CA 1
ATOM 704 C C . ASP A 1 89 ? 5.779 5.329 6.280 1.00 89.56 89 ASP A C 1
ATOM 706 O O . ASP A 1 89 ? 4.804 4.808 5.741 1.00 89.56 89 ASP A O 1
ATOM 710 N N . THR A 1 90 ? 6.924 4.665 6.474 1.00 89.31 90 THR A N 1
ATOM 711 C CA . THR A 1 90 ? 7.123 3.251 6.127 1.00 89.31 90 THR A CA 1
ATOM 712 C C . THR A 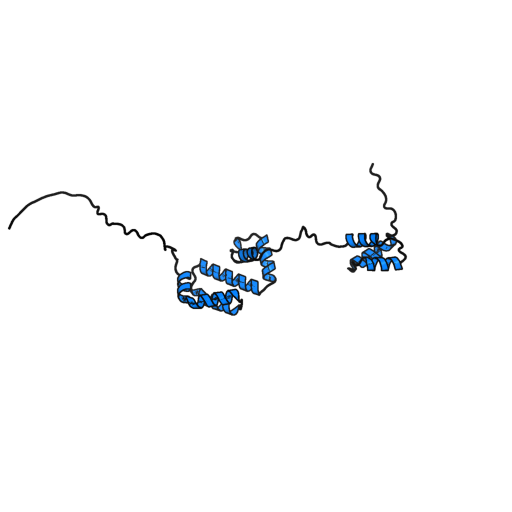1 90 ? 6.168 2.341 6.896 1.00 89.31 90 THR A C 1
ATOM 714 O O . THR A 1 90 ? 5.530 1.477 6.294 1.00 89.31 90 THR A O 1
ATOM 717 N N . ASP A 1 91 ? 6.013 2.552 8.203 1.00 89.69 91 ASP A N 1
ATOM 718 C CA . ASP A 1 91 ? 5.088 1.774 9.031 1.00 89.69 91 ASP A CA 1
ATOM 719 C C . ASP A 1 91 ? 3.625 2.043 8.665 1.00 89.69 91 ASP A C 1
ATOM 721 O O . ASP A 1 91 ? 2.821 1.111 8.587 1.00 89.69 91 ASP A O 1
ATOM 725 N N . GLN A 1 92 ? 3.269 3.302 8.381 1.00 89.56 92 GLN A N 1
ATOM 726 C CA . GLN A 1 92 ? 1.926 3.639 7.904 1.00 89.56 92 GLN A CA 1
ATOM 727 C C . GLN A 1 92 ? 1.630 3.010 6.541 1.00 89.56 92 GLN A C 1
ATOM 729 O O . GLN A 1 92 ? 0.548 2.448 6.364 1.00 89.56 92 GLN A O 1
ATOM 734 N N . LEU A 1 93 ? 2.576 3.061 5.599 1.00 90.94 93 LEU A N 1
ATOM 735 C CA . LEU A 1 93 ? 2.436 2.401 4.306 1.00 90.94 93 LEU A CA 1
ATOM 736 C C . LEU A 1 93 ? 2.291 0.886 4.484 1.00 90.94 93 LEU A C 1
ATOM 738 O O . LEU A 1 93 ? 1.364 0.310 3.923 1.00 90.94 93 LEU A O 1
ATOM 742 N N . ARG A 1 94 ? 3.134 0.247 5.308 1.00 91.12 94 ARG A N 1
ATOM 743 C CA . ARG A 1 94 ? 3.052 -1.196 5.595 1.00 91.12 94 ARG A CA 1
ATOM 744 C C . ARG A 1 94 ? 1.670 -1.582 6.120 1.00 91.12 94 ARG A C 1
ATOM 746 O O . ARG A 1 94 ? 1.027 -2.454 5.547 1.00 91.12 94 ARG A O 1
ATOM 753 N N . ALA A 1 95 ? 1.172 -0.867 7.128 1.00 90.81 95 ALA A N 1
ATOM 754 C CA . ALA A 1 95 ? -0.145 -1.126 7.707 1.00 90.81 95 ALA A CA 1
ATOM 755 C C . ALA A 1 95 ? -1.305 -0.909 6.715 1.00 90.81 95 ALA A C 1
ATOM 757 O O . ALA A 1 95 ? -2.413 -1.400 6.931 1.00 90.81 95 ALA A O 1
ATOM 758 N N . ILE A 1 96 ? -1.108 -0.113 5.662 1.00 91.12 96 ILE A N 1
ATOM 759 C CA . ILE A 1 96 ? -2.092 0.075 4.588 1.00 91.12 96 ILE A CA 1
ATOM 760 C C . ILE A 1 96 ? -2.019 -1.082 3.586 1.00 91.12 96 ILE A C 1
ATOM 762 O O . ILE A 1 96 ? -3.061 -1.628 3.229 1.00 91.12 96 ILE A O 1
ATOM 766 N N . LEU A 1 97 ? -0.813 -1.484 3.181 1.00 91.69 97 LEU A N 1
ATOM 767 C CA . LEU A 1 97 ? -0.597 -2.598 2.254 1.00 91.69 97 LEU A CA 1
ATOM 768 C C . LEU A 1 97 ? -1.096 -3.931 2.835 1.00 91.69 97 LEU A C 1
ATOM 770 O O . LEU A 1 97 ? -1.804 -4.665 2.154 1.00 91.69 97 LEU A O 1
ATOM 774 N N . GLU A 1 98 ? -0.868 -4.186 4.127 1.00 91.75 98 GLU A N 1
ATOM 775 C CA . GLU A 1 98 ? -1.383 -5.376 4.832 1.00 91.75 98 GLU A CA 1
ATOM 776 C C . GLU A 1 98 ? -2.916 -5.499 4.806 1.00 91.75 98 GLU A C 1
ATOM 778 O O . GLU A 1 98 ? -3.458 -6.591 4.969 1.00 91.75 98 GLU A O 1
ATOM 783 N N . ARG A 1 99 ? -3.633 -4.388 4.605 1.00 92.31 99 ARG A N 1
ATOM 784 C CA . ARG A 1 99 ? -5.102 -4.361 4.572 1.00 92.31 99 ARG A CA 1
ATOM 785 C C . ARG A 1 99 ? -5.684 -4.549 3.173 1.00 92.31 99 ARG A C 1
ATOM 787 O O . ARG A 1 99 ? -6.882 -4.802 3.077 1.00 92.31 99 ARG A O 1
ATOM 794 N N . SER A 1 100 ? -4.889 -4.392 2.111 1.00 92.25 100 SER A N 1
ATOM 795 C CA . SER A 1 100 ? -5.354 -4.542 0.727 1.00 92.25 100 SER A CA 1
ATOM 796 C C . SER A 1 100 ? -4.308 -5.258 -0.134 1.00 92.25 100 SER A C 1
ATOM 798 O O . SER A 1 100 ? -3.286 -4.660 -0.502 1.00 92.25 100 SER A O 1
ATOM 800 N N . PRO A 1 101 ? -4.561 -6.528 -0.504 1.00 90.25 101 PRO A N 1
ATOM 801 C CA . PRO A 1 101 ? -3.682 -7.256 -1.413 1.00 90.25 101 PRO A CA 1
ATOM 802 C C . PRO A 1 101 ? -3.624 -6.603 -2.801 1.00 90.25 101 PRO A C 1
ATOM 804 O O . PRO A 1 101 ? -2.571 -6.609 -3.434 1.00 90.25 101 PRO A O 1
ATOM 807 N N . GLU A 1 102 ? -4.707 -5.968 -3.254 1.00 91.69 102 GLU A N 1
ATOM 808 C CA . GLU A 1 102 ? -4.752 -5.249 -4.531 1.00 91.69 102 GLU A CA 1
ATOM 809 C C . GLU A 1 102 ? -3.804 -4.047 -4.532 1.00 91.69 102 GLU A C 1
ATOM 811 O O . GLU A 1 102 ? -3.096 -3.809 -5.510 1.00 91.69 102 GLU A O 1
ATOM 816 N N . LEU A 1 103 ? -3.754 -3.298 -3.426 1.00 91.81 103 LEU A N 1
ATOM 817 C CA . LEU A 1 103 ? -2.846 -2.163 -3.287 1.00 91.81 103 LEU A CA 1
ATOM 818 C C . LEU A 1 103 ? -1.387 -2.610 -3.151 1.00 91.81 103 LEU A C 1
ATOM 820 O O . LEU A 1 103 ? -0.495 -1.924 -3.646 1.00 91.81 103 LEU A O 1
ATOM 824 N N . THR A 1 104 ? -1.148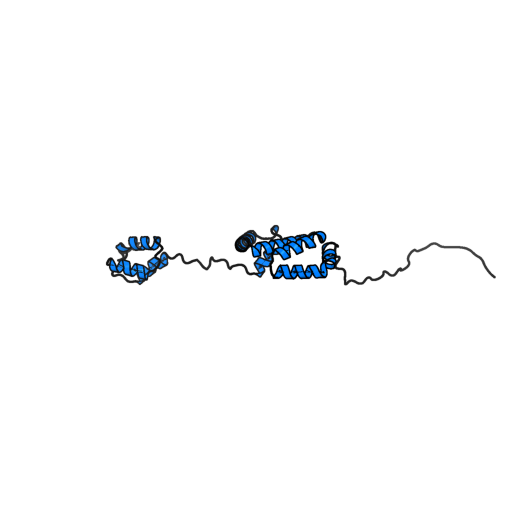 -3.765 -2.527 1.00 93.94 104 THR A N 1
ATOM 825 C CA . THR A 1 104 ? 0.178 -4.400 -2.496 1.00 93.94 104 THR A CA 1
ATOM 826 C C . THR A 1 104 ? 0.642 -4.743 -3.908 1.00 93.94 104 THR A C 1
ATOM 828 O O . THR A 1 104 ? 1.694 -4.269 -4.331 1.00 93.94 104 THR A O 1
ATOM 831 N N . ALA A 1 105 ? -0.194 -5.437 -4.687 1.00 93.69 105 ALA A N 1
ATOM 832 C CA . ALA A 1 105 ? 0.103 -5.751 -6.083 1.00 93.69 105 ALA A CA 1
ATOM 833 C C . ALA A 1 105 ? 0.332 -4.482 -6.926 1.00 93.69 105 ALA A C 1
ATOM 835 O O . ALA A 1 105 ? 1.265 -4.422 -7.727 1.00 93.69 105 ALA A O 1
ATOM 836 N N . ALA A 1 106 ? -0.474 -3.435 -6.714 1.00 93.69 106 ALA A N 1
ATOM 837 C CA . ALA A 1 106 ? -0.287 -2.148 -7.378 1.00 93.69 106 ALA A CA 1
ATOM 838 C C . ALA A 1 106 ? 1.070 -1.514 -7.033 1.00 93.69 106 ALA A C 1
ATOM 840 O O . ALA A 1 106 ? 1.772 -1.035 -7.925 1.00 93.69 106 ALA A O 1
ATOM 841 N N . ALA A 1 107 ? 1.450 -1.512 -5.753 1.00 92.81 107 ALA A N 1
ATOM 842 C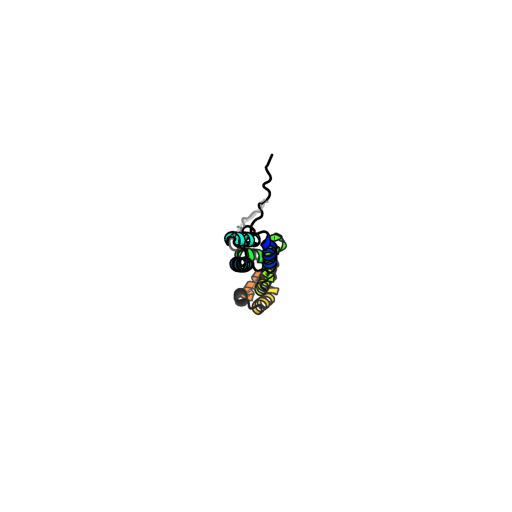 CA . ALA A 1 107 ? 2.713 -0.945 -5.300 1.00 92.81 107 ALA A CA 1
ATOM 843 C C . ALA A 1 107 ? 3.919 -1.694 -5.886 1.00 92.81 107 ALA A C 1
ATOM 845 O O . ALA A 1 107 ? 4.874 -1.052 -6.327 1.00 92.81 107 ALA A O 1
ATOM 846 N N . ASP A 1 108 ? 3.860 -3.023 -5.956 1.00 93.25 108 ASP A N 1
ATOM 847 C CA . ASP A 1 108 ? 4.926 -3.849 -6.530 1.00 93.25 108 ASP A CA 1
ATOM 848 C C . ASP A 1 108 ? 5.068 -3.637 -8.046 1.00 93.25 108 ASP A C 1
ATOM 850 O O . ASP A 1 108 ? 6.183 -3.494 -8.562 1.00 93.25 108 ASP A O 1
ATOM 854 N N . LEU A 1 109 ? 3.950 -3.521 -8.771 1.00 95.00 109 LEU A N 1
ATOM 855 C CA . LEU A 1 109 ? 3.951 -3.203 -10.204 1.00 95.00 109 LEU A CA 1
ATOM 856 C C . LEU A 1 109 ? 4.521 -1.807 -10.480 1.00 95.00 109 LEU A C 1
ATOM 858 O O . LEU A 1 109 ? 5.344 -1.647 -11.381 1.00 95.00 109 LEU A O 1
ATOM 862 N N . VAL A 1 110 ? 4.148 -0.802 -9.684 1.00 93.69 110 VAL A N 1
ATOM 863 C CA . VAL A 1 110 ? 4.684 0.563 -9.825 1.00 93.69 110 VAL A CA 1
ATOM 864 C C . VAL A 1 110 ? 6.186 0.596 -9.536 1.00 93.69 110 VAL A C 1
ATOM 866 O O . VAL A 1 110 ? 6.947 1.202 -10.291 1.00 93.69 110 VAL A O 1
ATOM 869 N N . ARG A 1 111 ? 6.637 -0.078 -8.472 1.00 91.81 111 ARG A N 1
ATOM 870 C CA . ARG A 1 111 ? 8.059 -0.124 -8.096 1.00 91.81 111 ARG A CA 1
ATOM 871 C C . ARG A 1 111 ? 8.907 -0.863 -9.124 1.00 91.81 111 ARG A C 1
ATOM 873 O O . ARG A 1 111 ? 9.967 -0.363 -9.492 1.00 91.81 111 ARG A O 1
ATOM 880 N N . SER A 1 112 ? 8.444 -2.011 -9.613 1.00 92.50 112 SER A N 1
ATOM 881 C CA . SER A 1 112 ? 9.151 -2.765 -10.658 1.00 92.50 112 SER A CA 1
ATOM 882 C C . SER A 1 112 ? 9.250 -1.977 -11.968 1.00 92.50 112 SER A C 1
ATOM 884 O O . SER A 1 112 ? 10.312 -1.970 -12.590 1.00 92.50 112 SER A O 1
ATOM 886 N N . PHE A 1 113 ? 8.206 -1.231 -12.344 1.00 91.81 113 PHE A N 1
ATOM 887 C CA . PHE A 1 113 ? 8.255 -0.331 -13.499 1.00 91.81 113 PHE A CA 1
ATOM 888 C C . PHE A 1 113 ? 9.256 0.815 -13.297 1.00 91.81 113 PHE A C 1
ATOM 890 O O . PHE A 1 113 ? 10.068 1.100 -14.173 1.00 91.81 113 PHE A O 1
ATOM 897 N N . ALA A 1 114 ? 9.257 1.448 -12.119 1.00 89.94 114 ALA A N 1
ATOM 898 C CA . ALA A 1 114 ? 10.209 2.511 -11.796 1.00 89.94 114 ALA A CA 1
ATOM 899 C C . ALA A 1 114 ? 11.668 2.025 -11.836 1.00 89.94 114 ALA A C 1
ATOM 901 O O . ALA A 1 114 ? 12.535 2.723 -12.359 1.00 89.94 114 ALA A O 1
ATOM 902 N N . GLN A 1 115 ? 11.938 0.815 -11.339 1.00 89.38 115 GLN A N 1
ATOM 903 C CA . GLN A 1 115 ? 13.258 0.182 -11.434 1.00 89.38 115 GLN A CA 1
ATOM 904 C C . GLN A 1 115 ? 13.658 -0.097 -12.886 1.00 89.38 115 GLN A C 1
ATOM 906 O O . GLN A 1 115 ? 14.805 0.141 -13.258 1.00 89.38 115 GLN A O 1
ATOM 911 N N . MET A 1 116 ? 12.717 -0.555 -13.714 1.00 91.12 116 MET A N 1
ATOM 912 C CA . MET A 1 116 ? 12.943 -0.769 -15.144 1.00 91.12 116 MET A CA 1
ATOM 913 C C . MET A 1 116 ? 13.321 0.532 -15.860 1.00 91.12 116 MET A C 1
ATOM 915 O O . MET A 1 116 ? 14.287 0.544 -16.618 1.00 91.12 116 MET A O 1
ATOM 919 N N . MET A 1 117 ? 12.612 1.630 -15.569 1.00 87.75 117 MET A N 1
ATOM 920 C CA . MET A 1 117 ? 12.929 2.960 -16.103 1.00 87.75 117 MET A CA 1
ATOM 921 C C . MET A 1 117 ? 14.304 3.455 -15.642 1.00 87.75 117 MET A C 1
ATOM 923 O O . MET A 1 117 ? 15.061 3.992 -16.443 1.00 87.75 117 MET A O 1
ATOM 927 N N . ALA A 1 118 ? 14.640 3.271 -14.363 1.00 87.50 118 ALA A N 1
ATOM 928 C CA . ALA A 1 118 ? 15.917 3.719 -13.809 1.00 87.50 118 ALA A CA 1
ATOM 929 C C . ALA A 1 118 ? 17.122 2.930 -14.358 1.00 87.50 118 ALA A C 1
ATOM 931 O O . ALA A 1 118 ? 18.200 3.501 -14.512 1.00 87.50 118 ALA A O 1
ATOM 932 N N . GLY A 1 119 ? 16.945 1.634 -14.640 1.00 88.00 119 GLY A N 1
ATOM 933 C CA . GLY A 1 119 ? 17.987 0.749 -15.175 1.00 88.00 119 GLY A CA 1
ATOM 934 C C . GLY A 1 119 ? 18.026 0.642 -16.701 1.00 88.00 119 GLY A C 1
ATOM 935 O O . GLY A 1 119 ? 18.882 -0.061 -17.226 1.00 88.00 119 GLY A O 1
ATOM 936 N N . LEU A 1 120 ? 17.113 1.320 -17.402 1.00 87.31 120 LEU A N 1
ATOM 937 C CA . LEU A 1 120 ? 16.926 1.214 -18.849 1.00 87.31 120 LEU A CA 1
ATOM 938 C C . LEU A 1 120 ? 16.763 -0.244 -19.343 1.00 87.31 120 LEU A C 1
ATOM 940 O O . LEU A 1 120 ? 17.415 -0.688 -20.289 1.00 87.31 120 LEU A O 1
ATOM 944 N N . HIS A 1 121 ? 15.872 -0.997 -18.693 1.00 88.62 121 HIS A N 1
ATOM 945 C CA . HIS A 1 121 ? 15.612 -2.410 -18.996 1.00 88.62 121 HIS A CA 1
ATOM 946 C C . HIS A 1 121 ? 14.381 -2.618 -19.889 1.00 88.62 121 HIS A C 1
ATOM 948 O O . HIS A 1 121 ? 13.408 -3.257 -19.479 1.00 88.62 121 HIS A O 1
ATOM 954 N N . GLY A 1 122 ? 14.389 -2.069 -21.106 1.00 86.19 122 GLY A N 1
ATOM 955 C CA . GLY A 1 122 ? 13.271 -2.241 -22.045 1.00 86.19 122 GLY A CA 1
ATOM 956 C C . GLY A 1 122 ? 12.994 -3.702 -22.430 1.00 86.19 122 GLY A C 1
ATOM 957 O O . GLY A 1 122 ? 11.855 -4.047 -22.729 1.00 86.19 122 GLY A O 1
ATOM 958 N N . ASP A 1 123 ? 13.986 -4.586 -22.325 1.00 89.00 123 ASP A N 1
ATOM 959 C CA . ASP A 1 123 ? 13.851 -6.037 -22.507 1.00 89.00 123 ASP A CA 1
ATOM 960 C C . ASP A 1 123 ? 12.847 -6.677 -21.531 1.00 89.00 123 ASP A C 1
ATOM 962 O O . ASP A 1 123 ? 12.159 -7.638 -21.877 1.00 89.00 123 ASP A O 1
ATOM 966 N N . ARG A 1 124 ? 12.696 -6.101 -20.333 1.00 90.62 124 ARG A N 1
ATOM 967 C CA . ARG A 1 124 ? 11.782 -6.587 -19.286 1.00 90.62 124 ARG A CA 1
ATOM 968 C C . ARG A 1 124 ? 10.354 -6.053 -19.428 1.00 90.62 124 ARG A C 1
ATOM 970 O O . ARG A 1 124 ? 9.473 -6.452 -18.662 1.00 90.62 124 ARG A O 1
ATOM 977 N N . LEU A 1 125 ? 10.099 -5.160 -20.388 1.00 91.81 125 LEU A N 1
ATOM 978 C CA . LEU A 1 125 ? 8.798 -4.510 -20.571 1.00 91.81 125 LEU A CA 1
ATOM 979 C C . LEU A 1 125 ? 7.681 -5.518 -20.870 1.00 91.81 125 LEU A C 1
ATOM 981 O O . LEU A 1 125 ? 6.594 -5.410 -20.305 1.00 91.81 125 LEU A O 1
ATOM 985 N N . GLY A 1 126 ? 7.953 -6.517 -21.713 1.00 91.31 126 GLY A N 1
ATOM 986 C CA . GLY A 1 126 ? 6.969 -7.545 -22.064 1.00 91.31 126 GLY A CA 1
ATOM 987 C C . GLY A 1 126 ? 6.515 -8.368 -20.855 1.00 91.31 126 GLY A C 1
ATOM 988 O O . GLY A 1 126 ? 5.317 -8.574 -20.656 1.00 91.31 126 GLY A O 1
ATOM 989 N N . GLU A 1 127 ? 7.458 -8.774 -20.000 1.00 93.50 127 GLU A N 1
ATOM 990 C CA . GLU A 1 127 ? 7.161 -9.499 -18.756 1.00 93.50 127 GLU A CA 1
ATOM 991 C C . GLU A 1 127 ? 6.327 -8.646 -17.797 1.00 93.50 127 GLU A C 1
ATOM 993 O O . GLU A 1 127 ? 5.362 -9.126 -17.197 1.00 93.50 127 GLU A O 1
ATOM 998 N N . TRP A 1 128 ? 6.660 -7.359 -17.687 1.00 96.06 128 TRP A N 1
ATOM 999 C CA . TRP A 1 128 ? 5.920 -6.433 -16.839 1.00 96.06 128 TRP A CA 1
ATOM 1000 C C . TRP A 1 128 ? 4.492 -6.197 -17.337 1.00 96.06 128 TRP A C 1
ATOM 1002 O O . TRP A 1 128 ? 3.561 -6.208 -16.532 1.00 96.06 128 TRP A O 1
ATOM 1012 N N . ILE A 1 129 ? 4.291 -6.046 -18.651 1.00 94.19 129 ILE A N 1
ATOM 1013 C CA . ILE A 1 129 ? 2.954 -5.917 -19.253 1.00 94.19 129 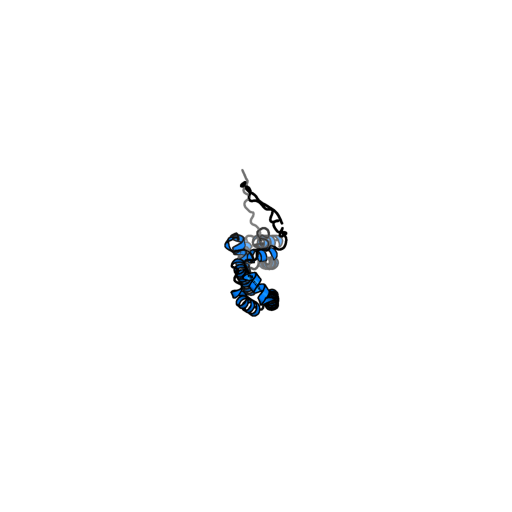ILE A CA 1
ATOM 1014 C C . ILE A 1 129 ? 2.111 -7.160 -18.948 1.00 94.19 129 ILE A C 1
ATOM 1016 O O . ILE A 1 129 ? 0.961 -7.025 -18.525 1.00 94.19 129 ILE A O 1
ATOM 1020 N N . ALA A 1 130 ? 2.677 -8.361 -19.100 1.00 94.25 130 ALA A N 1
ATOM 1021 C CA . ALA A 1 130 ? 1.974 -9.604 -18.788 1.00 94.25 130 ALA A CA 1
ATOM 1022 C C . ALA A 1 130 ? 1.568 -9.670 -17.305 1.00 94.25 130 ALA A C 1
ATOM 1024 O O . ALA A 1 130 ? 0.411 -9.964 -16.993 1.00 94.25 130 ALA A O 1
ATOM 1025 N N . ALA A 1 131 ? 2.478 -9.321 -16.389 1.00 93.69 131 ALA A N 1
ATOM 1026 C CA . ALA A 1 131 ? 2.184 -9.259 -14.957 1.00 93.69 131 ALA A CA 1
ATOM 1027 C C . ALA A 1 131 ? 1.094 -8.216 -14.627 1.00 93.69 131 ALA A C 1
ATOM 1029 O O . ALA A 1 131 ? 0.175 -8.491 -13.854 1.00 93.69 131 ALA A O 1
ATOM 1030 N N . ALA A 1 132 ? 1.146 -7.039 -15.256 1.00 93.88 132 ALA A N 1
ATOM 1031 C CA . ALA A 1 132 ? 0.166 -5.965 -15.093 1.00 93.88 132 ALA A CA 1
ATOM 1032 C C . ALA A 1 132 ? -1.238 -6.343 -15.606 1.00 93.88 132 ALA A C 1
ATOM 1034 O O . ALA A 1 132 ? -2.252 -5.928 -15.035 1.00 93.88 132 ALA A O 1
ATOM 1035 N N . GLN A 1 133 ? -1.315 -7.143 -16.670 1.00 92.56 133 GLN A N 1
ATOM 1036 C CA . GLN A 1 133 ? -2.576 -7.684 -17.182 1.00 92.56 133 GLN A CA 1
ATOM 1037 C C . GLN A 1 133 ? -3.136 -8.775 -16.261 1.00 92.56 133 GLN A C 1
ATOM 1039 O O . GLN A 1 133 ? -4.324 -8.750 -15.943 1.00 92.56 133 GLN A O 1
ATOM 1044 N N . GLN A 1 134 ? -2.287 -9.686 -15.777 1.00 93.38 134 GLN A N 1
ATOM 1045 C CA . GLN A 1 134 ? -2.688 -10.759 -14.858 1.00 93.38 134 GLN A CA 1
ATOM 1046 C C . GLN A 1 134 ? -3.174 -10.240 -13.503 1.00 93.38 134 GLN A C 1
ATOM 1048 O O . GLN A 1 134 ? -4.092 -10.816 -12.924 1.00 93.38 134 GLN A O 1
ATOM 1053 N N . ALA A 1 135 ? -2.603 -9.136 -13.011 1.00 91.81 135 ALA A N 1
ATOM 1054 C CA . ALA A 1 135 ? -3.037 -8.507 -11.766 1.00 91.81 135 ALA A CA 1
ATOM 1055 C C . ALA A 1 135 ? -4.482 -7.975 -11.823 1.00 91.81 135 ALA A C 1
ATOM 1057 O O . ALA A 1 135 ? -5.093 -7.768 -10.777 1.00 91.81 135 ALA A O 1
ATOM 1058 N N . GLY A 1 136 ? -5.037 -7.740 -13.022 1.00 90.75 136 GLY A N 1
ATOM 1059 C CA . GLY A 1 136 ? -6.446 -7.374 -13.206 1.00 90.75 136 GLY A CA 1
ATOM 1060 C C . GLY A 1 136 ? -6.852 -6.032 -12.585 1.00 90.75 136 GLY A C 1
ATOM 1061 O O . GLY A 1 136 ? -8.031 -5.808 -12.313 1.00 90.75 136 GLY A O 1
ATOM 1062 N N . LEU A 1 137 ? -5.893 -5.138 -12.333 1.00 92.69 137 LEU A N 1
ATOM 1063 C CA . LEU A 1 137 ? -6.130 -3.837 -11.712 1.00 92.69 137 LEU A CA 1
ATOM 1064 C C . LEU A 1 137 ? -6.537 -2.816 -12.788 1.00 92.69 137 LEU A C 1
ATOM 1066 O O . LEU A 1 137 ? -5.678 -2.427 -13.579 1.00 92.69 137 LEU A O 1
ATOM 1070 N N . PRO A 1 138 ? -7.785 -2.303 -12.820 1.00 88.25 138 PRO A N 1
ATOM 1071 C CA . PRO A 1 138 ? -8.326 -1.587 -13.983 1.00 88.25 138 PRO A CA 1
ATOM 1072 C C . PRO A 1 138 ? -7.449 -0.446 -14.522 1.00 88.25 138 PRO A C 1
ATOM 1074 O O . PRO A 1 138 ? -7.276 -0.319 -15.734 1.00 88.25 138 PRO A O 1
ATOM 1077 N N . GLY A 1 139 ? -6.853 0.360 -13.634 1.00 89.12 139 GLY A N 1
ATOM 1078 C CA . GLY A 1 139 ? -5.964 1.461 -14.025 1.00 89.12 139 GLY A CA 1
ATOM 1079 C C . GLY A 1 139 ? -4.620 0.994 -14.595 1.00 89.12 139 GLY A C 1
ATOM 1080 O O . GLY A 1 139 ? -4.165 1.524 -15.606 1.00 89.12 139 GLY A O 1
ATOM 1081 N N . ILE A 1 140 ? -4.008 -0.025 -13.989 1.00 92.12 140 ILE A N 1
ATOM 1082 C CA . ILE A 1 140 ? -2.706 -0.560 -14.416 1.00 92.12 140 ILE A CA 1
ATOM 1083 C C . ILE A 1 140 ? -2.859 -1.432 -15.667 1.00 92.12 140 ILE A C 1
ATOM 1085 O O . ILE A 1 140 ? -2.060 -1.319 -16.590 1.00 92.12 140 ILE A O 1
ATOM 1089 N N . THR A 1 141 ? -3.919 -2.233 -15.758 1.00 93.00 141 THR A N 1
ATOM 1090 C CA . THR A 1 141 ? -4.229 -3.040 -16.944 1.00 93.00 141 THR A CA 1
ATOM 1091 C C . THR A 1 141 ? -4.520 -2.159 -18.160 1.00 93.00 141 THR A C 1
ATOM 1093 O O . THR A 1 141 ? -4.015 -2.434 -19.250 1.00 93.00 141 THR A O 1
ATOM 1096 N N . SER A 1 142 ? -5.267 -1.060 -17.989 1.00 92.69 142 SER A N 1
ATOM 1097 C CA . SER A 1 142 ? -5.498 -0.095 -19.077 1.00 92.69 142 SER A CA 1
ATOM 1098 C C . SER A 1 142 ? -4.192 0.560 -19.533 1.00 92.69 142 SER A C 1
ATOM 1100 O O . SER A 1 142 ? -3.945 0.679 -20.731 1.00 92.69 142 SER A O 1
ATOM 1102 N N . PHE A 1 143 ? -3.321 0.925 -18.588 1.00 91.94 143 PHE A N 1
ATOM 1103 C CA . PHE A 1 143 ? -2.000 1.470 -18.897 1.00 91.94 143 PHE A CA 1
ATOM 1104 C C . PHE A 1 143 ? -1.118 0.461 -19.652 1.00 91.94 143 PHE A C 1
ATOM 1106 O O . PHE A 1 143 ? -0.580 0.796 -20.703 1.00 91.94 143 PHE A O 1
ATOM 1113 N N . ALA A 1 144 ? -1.043 -0.790 -19.192 1.00 92.56 144 ALA A N 1
ATOM 1114 C CA . ALA A 1 144 ? -0.295 -1.861 -19.857 1.00 92.56 144 ALA A CA 1
ATOM 1115 C C . ALA A 1 144 ? -0.819 -2.163 -21.273 1.00 92.56 144 ALA A C 1
ATOM 1117 O O . ALA A 1 144 ? -0.040 -2.427 -22.190 1.00 92.56 144 ALA A O 1
ATOM 1118 N N . THR A 1 145 ? -2.136 -2.069 -21.474 1.00 91.12 145 THR A N 1
ATOM 1119 C CA . THR A 1 145 ? -2.752 -2.171 -22.806 1.00 91.12 145 THR A CA 1
ATOM 1120 C C . THR A 1 145 ? -2.275 -1.037 -23.715 1.00 91.12 145 THR A C 1
ATOM 1122 O O . THR A 1 145 ? -1.902 -1.288 -24.856 1.00 91.12 145 THR A O 1
ATOM 1125 N N . GLY A 1 146 ? -2.208 0.194 -23.197 1.00 90.50 146 GLY A N 1
ATOM 1126 C CA . GLY A 1 146 ? -1.635 1.333 -23.917 1.00 90.50 146 GLY A CA 1
ATOM 1127 C C . GLY A 1 146 ? -0.178 1.101 -24.324 1.00 90.50 146 GLY A C 1
ATOM 1128 O O . GLY A 1 146 ? 0.161 1.290 -25.485 1.00 90.50 146 GLY A O 1
ATOM 1129 N N . LEU A 1 147 ? 0.661 0.602 -23.408 1.00 91.00 147 LEU A N 1
ATOM 1130 C CA . LEU A 1 147 ? 2.067 0.295 -23.711 1.00 91.00 147 LEU A CA 1
ATOM 1131 C C . LEU A 1 147 ? 2.230 -0.779 -24.791 1.00 91.00 147 LEU A C 1
ATOM 1133 O O . LEU A 1 147 ? 3.193 -0.741 -25.547 1.00 91.00 147 LEU A O 1
ATOM 1137 N N . THR A 1 148 ? 1.294 -1.727 -24.873 1.00 89.50 148 THR A N 1
ATOM 1138 C CA . THR A 1 148 ? 1.322 -2.786 -25.893 1.00 89.50 148 THR A CA 1
ATOM 1139 C C . THR A 1 148 ? 1.118 -2.217 -27.299 1.00 89.50 148 THR A C 1
ATOM 1141 O O . THR A 1 148 ? 1.732 -2.702 -28.246 1.00 89.50 148 THR A O 1
ATOM 1144 N N . ASN A 1 149 ? 0.292 -1.176 -27.443 1.00 87.75 149 ASN A N 1
ATOM 1145 C CA . ASN A 1 149 ? 0.038 -0.546 -28.741 1.00 87.75 149 ASN A CA 1
ATOM 1146 C C . ASN A 1 149 ? 1.281 0.164 -29.302 1.00 87.75 149 ASN A C 1
ATOM 1148 O O . ASN A 1 149 ? 1.451 0.209 -30.516 1.00 87.75 149 ASN A O 1
ATOM 1152 N N . ASP A 1 150 ? 2.152 0.669 -28.424 1.00 87.50 150 ASP A N 1
ATOM 1153 C CA . ASP A 1 150 ? 3.367 1.417 -28.769 1.00 87.50 150 ASP A CA 1
ATOM 1154 C C . ASP A 1 150 ? 4.650 0.661 -28.362 1.00 87.50 150 ASP A C 1
ATOM 1156 O O . ASP A 1 150 ? 5.673 1.272 -28.041 1.00 87.50 150 ASP A O 1
ATOM 1160 N N . LEU A 1 151 ? 4.606 -0.678 -28.348 1.00 85.88 151 LEU A N 1
ATOM 1161 C CA . LEU A 1 151 ? 5.624 -1.524 -27.713 1.00 85.88 151 LEU A CA 1
ATOM 1162 C C . LEU A 1 151 ? 7.053 -1.231 -28.191 1.00 85.88 151 LEU A C 1
ATOM 1164 O O . LEU A 1 151 ? 7.949 -1.076 -27.359 1.00 85.88 151 LEU A O 1
ATOM 1168 N N . ASP A 1 152 ? 7.273 -1.111 -29.501 1.00 84.69 152 ASP A N 1
ATOM 1169 C CA . ASP A 1 152 ? 8.605 -0.856 -30.068 1.00 84.69 152 ASP A CA 1
ATOM 1170 C C . ASP A 1 152 ? 9.149 0.512 -29.634 1.00 84.69 152 ASP A C 1
ATOM 1172 O O . ASP A 1 152 ? 10.314 0.643 -29.248 1.00 84.69 152 ASP A O 1
ATOM 1176 N N . ALA A 1 153 ? 8.287 1.533 -29.636 1.00 87.31 153 ALA A N 1
ATOM 1177 C CA . ALA A 1 153 ? 8.651 2.889 -29.247 1.00 87.31 153 ALA A CA 1
ATOM 1178 C C . ALA A 1 153 ? 8.964 2.982 -27.746 1.00 87.31 153 ALA A C 1
ATOM 1180 O O . ALA A 1 153 ? 9.959 3.596 -27.358 1.00 87.31 153 ALA A O 1
ATOM 1181 N N . VAL A 1 154 ? 8.158 2.336 -26.898 1.00 86.06 154 VAL A N 1
ATOM 1182 C CA . VAL A 1 154 ? 8.380 2.315 -25.444 1.00 86.06 154 VAL A CA 1
ATOM 1183 C C . VAL A 1 154 ? 9.621 1.495 -25.102 1.00 86.06 154 VAL A C 1
ATOM 1185 O O . VAL A 1 154 ? 10.426 1.929 -24.283 1.00 86.06 154 VAL A O 1
ATOM 1188 N N . THR A 1 155 ? 9.835 0.355 -25.762 1.00 86.38 155 THR A N 1
ATOM 1189 C CA . THR A 1 155 ? 11.038 -0.469 -25.568 1.00 86.38 155 THR A CA 1
ATOM 1190 C C . THR A 1 155 ? 12.295 0.318 -25.925 1.00 86.38 155 THR A C 1
ATOM 1192 O O . THR A 1 155 ? 13.248 0.343 -25.146 1.00 86.38 155 THR A O 1
ATOM 1195 N N . ALA A 1 156 ? 12.289 1.029 -27.056 1.00 84.81 156 ALA A N 1
ATOM 1196 C CA . ALA A 1 156 ? 13.390 1.907 -27.439 1.00 84.81 156 ALA A CA 1
ATOM 1197 C C . ALA A 1 156 ? 13.600 3.038 -26.415 1.00 84.81 156 ALA A C 1
ATOM 1199 O O . ALA A 1 156 ? 14.737 3.291 -26.011 1.00 84.81 156 ALA A O 1
ATOM 1200 N N . GLY A 1 157 ? 12.514 3.662 -25.943 1.00 84.81 157 GLY A N 1
ATOM 1201 C CA . GLY A 1 157 ? 12.515 4.678 -24.884 1.00 84.81 157 GLY A CA 1
ATOM 1202 C C . GLY A 1 157 ? 13.122 4.198 -23.565 1.00 84.81 157 GLY A C 1
ATOM 1203 O O . GLY A 1 157 ? 13.846 4.940 -22.906 1.00 84.81 157 GLY A O 1
ATOM 1204 N N . LEU A 1 158 ? 12.855 2.942 -23.209 1.00 84.62 158 LEU A N 1
ATOM 1205 C CA . LEU A 1 158 ? 13.338 2.300 -21.992 1.00 84.62 158 LEU A CA 1
ATOM 1206 C C . LEU A 1 158 ? 14.697 1.621 -22.146 1.00 84.62 158 LEU A C 1
ATOM 1208 O O . LEU A 1 158 ? 15.199 1.154 -21.145 1.00 84.62 158 LEU A O 1
ATOM 1212 N N . THR A 1 159 ? 15.291 1.525 -23.336 1.00 83.25 159 THR A N 1
ATOM 1213 C CA . THR A 1 159 ? 16.595 0.848 -23.531 1.00 83.25 159 THR A CA 1
ATOM 1214 C C . THR A 1 159 ? 17.685 1.846 -23.901 1.00 83.25 159 THR A C 1
ATOM 1216 O O . THR A 1 159 ? 18.831 1.743 -23.466 1.00 83.25 159 THR A O 1
ATOM 1219 N N . LEU A 1 160 ? 17.346 2.831 -24.732 1.00 83.25 160 LEU A N 1
ATOM 1220 C CA . LEU A 1 160 ? 18.316 3.800 -25.213 1.00 83.25 160 LEU A CA 1
ATOM 1221 C C . LEU A 1 160 ? 18.506 4.897 -24.160 1.00 83.25 160 LEU A C 1
ATOM 1223 O O . LEU A 1 160 ? 17.509 5.459 -23.699 1.00 83.25 160 LEU A O 1
ATOM 1227 N N . PRO A 1 161 ? 19.753 5.279 -23.823 1.00 68.25 161 PRO A N 1
ATOM 1228 C CA . PRO A 1 161 ? 20.011 6.466 -23.022 1.00 68.25 161 PRO A CA 1
ATOM 1229 C C . PRO A 1 161 ? 19.541 7.691 -23.813 1.00 68.25 161 PRO A C 1
ATOM 1231 O O . PRO A 1 161 ? 20.243 8.212 -24.680 1.00 68.25 161 PRO A O 1
ATOM 1234 N N . HIS A 1 162 ? 18.308 8.124 -23.564 1.00 62.41 162 HIS A N 1
ATOM 1235 C CA . HIS A 1 162 ? 17.739 9.285 -24.225 1.00 62.41 162 HIS A CA 1
ATOM 1236 C C . HIS A 1 162 ? 18.425 10.542 -23.686 1.00 62.41 162 HIS A C 1
ATOM 1238 O O . HIS A 1 162 ? 18.133 11.013 -22.588 1.00 62.41 162 HIS A O 1
ATOM 1244 N N . SER A 1 163 ? 19.303 11.136 -24.492 1.00 47.81 163 SER A N 1
ATOM 1245 C CA . SER A 1 163 ? 19.508 12.580 -24.430 1.00 47.81 163 SER A CA 1
ATOM 1246 C C . SER A 1 163 ? 18.214 13.222 -24.915 1.00 47.81 163 SER A C 1
ATOM 1248 O O . SER A 1 163 ? 17.955 13.257 -26.117 1.00 47.81 163 SER A O 1
ATOM 1250 N N . SER A 1 164 ? 17.390 13.733 -24.003 1.00 51.81 164 SER A N 1
ATOM 1251 C CA . SER A 1 164 ? 16.321 14.679 -24.342 1.00 51.81 164 SER A CA 1
ATOM 1252 C C . SER A 1 164 ? 16.955 15.970 -24.874 1.00 51.81 164 SER A C 1
ATOM 1254 O O . SER A 1 164 ? 17.084 16.963 -24.168 1.00 51.81 164 SER A O 1
ATOM 1256 N N . GLY A 1 165 ? 17.425 15.926 -26.118 1.00 42.62 165 GLY A N 1
ATOM 1257 C CA . GLY A 1 165 ? 18.095 17.006 -26.829 1.00 42.62 165 GLY A CA 1
ATOM 1258 C C . GLY A 1 165 ? 17.301 17.435 -28.055 1.00 42.62 165 GLY A C 1
ATOM 1259 O O . GLY A 1 165 ? 17.862 17.537 -29.138 1.00 42.62 165 GLY A O 1
ATOM 1260 N N . ALA A 1 166 ? 16.000 17.680 -27.911 1.00 45.53 166 ALA A N 1
ATOM 1261 C CA . ALA A 1 166 ? 15.221 18.390 -28.920 1.00 45.53 166 ALA A CA 1
ATOM 1262 C C . ALA A 1 166 ? 14.952 19.812 -28.413 1.00 45.53 166 ALA A C 1
ATOM 1264 O O . ALA A 1 166 ? 13.987 20.054 -27.693 1.00 45.53 166 ALA A O 1
ATOM 1265 N N . GLY A 1 167 ? 15.847 20.745 -28.756 1.00 50.22 167 GLY A N 1
ATOM 1266 C CA . GLY A 1 167 ? 15.646 22.166 -28.456 1.00 50.22 167 GLY A CA 1
ATOM 1267 C C . GLY A 1 167 ? 16.891 23.049 -28.351 1.00 50.22 167 GLY A C 1
ATOM 1268 O O . GLY A 1 167 ? 16.836 24.073 -27.682 1.00 50.22 167 GLY A O 1
ATOM 1269 N N . GLY A 1 168 ? 18.017 22.706 -28.974 1.00 42.88 168 GLY A N 1
ATOM 1270 C CA . GLY A 1 168 ? 19.187 23.583 -29.000 1.00 42.88 168 GLY A CA 1
ATOM 1271 C C . GLY A 1 168 ? 19.891 23.472 -30.337 1.00 42.88 168 GLY A C 1
ATOM 1272 O O . GLY A 1 168 ? 20.610 22.509 -30.555 1.00 42.88 168 GLY A O 1
ATOM 1273 N N . ARG A 1 169 ? 19.622 24.437 -31.229 1.00 38.94 169 ARG A N 1
ATOM 1274 C CA . ARG A 1 169 ? 20.302 24.694 -32.512 1.00 38.94 169 ARG A CA 1
ATOM 1275 C C . ARG A 1 169 ? 21.619 23.928 -32.670 1.00 38.94 169 ARG A C 1
ATOM 1277 O O . ARG A 1 169 ? 22.620 24.300 -32.060 1.00 38.94 169 ARG A O 1
ATOM 1284 N N . GLN A 1 170 ? 21.659 22.989 -33.609 1.00 40.38 170 GLN A N 1
ATOM 1285 C CA . GLN A 1 170 ? 22.889 22.765 -34.357 1.00 40.38 170 GLN A CA 1
ATOM 1286 C C . GLN A 1 170 ? 23.192 24.075 -35.096 1.00 40.38 170 GLN A C 1
ATOM 1288 O O . GLN A 1 170 ? 22.643 24.348 -36.161 1.00 40.38 170 GLN A O 1
ATOM 1293 N N . ARG A 1 171 ? 24.020 24.940 -34.495 1.00 40.38 171 ARG A N 1
ATOM 1294 C CA . ARG A 1 171 ? 24.855 25.815 -35.311 1.00 40.38 171 ARG A CA 1
ATOM 1295 C C . ARG A 1 171 ? 25.895 24.899 -35.925 1.00 40.38 171 ARG A C 1
ATOM 1297 O O . ARG A 1 171 ? 26.751 24.370 -35.224 1.00 40.38 171 ARG A O 1
ATOM 1304 N N . GLN A 1 172 ? 25.761 24.705 -37.223 1.00 43.16 172 GLN A N 1
ATOM 1305 C CA . GLN A 1 172 ? 26.860 24.315 -38.082 1.00 43.16 172 GLN A CA 1
ATOM 1306 C C . GLN A 1 172 ? 28.041 25.246 -37.758 1.00 43.16 172 GLN A C 1
ATOM 1308 O O . GLN A 1 172 ? 27.853 26.465 -37.812 1.00 43.16 172 GLN A O 1
ATOM 1313 N N . PRO A 1 173 ? 29.199 24.736 -37.311 1.00 42.09 173 PRO A N 1
ATOM 1314 C CA . PRO A 1 173 ? 30.375 25.575 -37.228 1.00 42.09 173 PRO A CA 1
ATOM 1315 C C . PRO A 1 173 ? 30.779 25.904 -38.664 1.00 42.09 173 PRO A C 1
ATOM 1317 O O . PRO A 1 173 ? 31.045 25.001 -39.460 1.00 42.09 173 PRO A O 1
ATOM 1320 N N . ASP A 1 174 ? 30.751 27.197 -38.984 1.00 39.44 174 ASP A N 1
ATOM 1321 C CA . ASP A 1 174 ? 31.491 27.760 -40.107 1.00 39.44 174 ASP A CA 1
ATOM 1322 C C . ASP A 1 174 ? 32.917 27.203 -40.053 1.00 39.44 174 ASP A C 1
ATOM 1324 O O . ASP A 1 174 ? 33.604 27.303 -39.030 1.00 39.44 174 ASP A O 1
ATOM 1328 N N . GLN A 1 175 ? 33.340 26.567 -41.144 1.00 43.38 175 GLN A N 1
ATOM 1329 C CA . GLN A 1 175 ? 34.751 26.325 -41.410 1.00 43.38 175 GLN A CA 1
ATOM 1330 C C . GLN A 1 175 ? 35.382 27.674 -41.761 1.00 43.38 175 GLN A C 1
ATOM 1332 O O . GLN A 1 175 ? 35.626 27.966 -42.928 1.00 43.38 175 GLN A O 1
ATOM 1337 N N . ASP A 1 176 ? 35.641 28.491 -40.743 1.00 37.84 176 ASP A N 1
ATOM 1338 C CA . ASP A 1 176 ? 36.567 29.609 -40.862 1.00 37.84 176 ASP A CA 1
ATOM 1339 C C . ASP A 1 176 ? 37.994 29.070 -40.727 1.00 37.84 176 ASP A C 1
ATOM 1341 O O . ASP A 1 176 ? 38.522 28.800 -39.647 1.00 37.84 176 ASP A O 1
ATOM 1345 N N . ASP A 1 177 ? 38.540 28.828 -41.913 1.00 43.78 177 ASP A N 1
ATOM 1346 C CA . ASP A 1 177 ? 39.932 28.912 -42.332 1.00 43.78 177 ASP A CA 1
ATOM 1347 C C . ASP A 1 177 ? 40.899 29.529 -41.302 1.00 43.78 177 ASP A C 1
ATOM 1349 O O . ASP A 1 177 ? 40.877 30.731 -41.019 1.00 43.78 177 ASP A O 1
ATOM 1353 N N . GLN A 1 178 ? 41.804 28.699 -40.773 1.00 44.72 178 GLN A N 1
ATOM 1354 C CA . GLN A 1 178 ? 43.048 29.179 -40.181 1.00 44.72 178 GLN A CA 1
ATOM 1355 C C . GLN A 1 178 ? 44.121 28.085 -40.132 1.00 44.72 178 GLN A C 1
ATOM 1357 O O . GLN A 1 178 ? 44.180 27.287 -39.199 1.00 44.72 178 GLN A O 1
ATOM 1362 N N . THR A 1 179 ? 45.062 28.138 -41.075 1.00 35.25 179 THR A N 1
ATOM 1363 C CA . THR A 1 179 ? 46.485 27.989 -40.741 1.00 35.25 179 THR A CA 1
ATOM 1364 C C . THR A 1 179 ? 47.321 28.993 -41.522 1.00 35.25 179 THR A C 1
ATOM 1366 O O . THR A 1 179 ? 47.301 29.077 -42.747 1.00 35.25 179 THR A O 1
ATOM 1369 N N . ALA A 1 180 ? 48.042 29.790 -40.744 1.00 37.62 180 ALA A N 1
ATOM 1370 C CA . ALA A 1 180 ? 48.934 30.837 -41.180 1.00 37.62 180 ALA A CA 1
ATOM 1371 C C . ALA A 1 180 ? 50.263 30.294 -41.735 1.00 37.62 180 ALA A C 1
ATOM 1373 O O . ALA A 1 180 ? 50.784 29.292 -41.255 1.00 37.62 180 ALA A O 1
ATOM 1374 N N . ASP A 1 181 ? 50.814 31.106 -42.639 1.00 39.53 181 ASP A N 1
ATOM 1375 C CA . ASP A 1 181 ? 52.235 31.408 -42.843 1.00 39.53 181 ASP A CA 1
ATOM 1376 C C . ASP A 1 181 ? 53.147 30.347 -43.495 1.00 39.53 181 ASP A C 1
ATOM 1378 O O . ASP A 1 181 ? 53.341 29.252 -42.981 1.00 39.53 181 ASP A O 1
ATOM 1382 N N . VAL A 1 182 ? 53.747 30.728 -44.637 1.00 40.22 182 VAL A N 1
ATOM 1383 C CA . VAL A 1 182 ? 55.203 30.729 -44.920 1.00 40.22 182 VAL A CA 1
ATOM 1384 C C . VAL A 1 182 ? 55.435 31.153 -46.392 1.00 40.22 182 VAL A C 1
ATOM 1386 O O . VAL A 1 182 ? 55.039 30.491 -47.349 1.00 40.22 182 VAL A O 1
ATOM 1389 N N . ARG A 1 183 ? 56.090 32.310 -46.558 1.00 35.19 183 ARG A N 1
ATOM 1390 C CA . ARG A 1 183 ? 56.736 32.868 -47.777 1.00 35.19 183 ARG A CA 1
ATOM 1391 C C . ARG A 1 183 ? 57.820 31.927 -48.378 1.00 35.19 183 ARG A C 1
ATOM 1393 O O . ARG A 1 183 ? 58.284 31.049 -47.664 1.00 35.19 183 ARG A O 1
ATOM 1400 N N . PRO A 1 184 ? 58.509 32.272 -49.495 1.00 53.88 184 PRO A N 1
ATOM 1401 C CA . PRO A 1 184 ? 58.109 32.871 -50.780 1.00 53.88 184 PRO A CA 1
ATOM 1402 C C . PRO A 1 184 ? 58.715 32.084 -51.992 1.00 53.88 184 PRO A C 1
ATOM 1404 O O . PRO A 1 184 ? 59.365 31.063 -51.813 1.00 53.88 184 PRO A O 1
ATOM 1407 N N . SER A 1 185 ? 58.599 32.643 -53.212 1.00 36.94 185 SER A N 1
ATOM 1408 C CA . SER A 1 185 ? 59.623 32.641 -54.292 1.00 36.94 185 SER A CA 1
ATOM 1409 C C . SER A 1 185 ? 59.409 31.854 -55.609 1.00 36.94 185 SER A C 1
ATOM 1411 O O . SER A 1 185 ? 59.410 30.633 -55.639 1.00 36.94 185 SER A O 1
ATOM 1413 N N . ARG A 1 186 ? 59.527 32.655 -56.696 1.00 39.00 186 ARG A N 1
ATOM 1414 C CA . ARG A 1 186 ? 60.033 32.410 -58.078 1.00 39.00 186 ARG A CA 1
ATOM 1415 C C . ARG A 1 186 ? 58.993 31.987 -59.136 1.00 39.00 186 ARG A C 1
ATOM 1417 O O . ARG A 1 186 ? 58.348 30.965 -59.003 1.00 39.00 186 ARG A O 1
ATOM 1424 N N . LEU A 1 187 ? 58.687 32.892 -60.090 1.00 38.69 187 LEU A N 1
ATOM 1425 C CA . LEU A 1 187 ? 59.242 32.995 -61.474 1.00 38.69 187 LEU A CA 1
ATOM 1426 C C . LEU A 1 187 ? 58.858 31.747 -62.309 1.00 38.69 187 LEU A C 1
ATOM 1428 O O . LEU A 1 187 ? 59.232 30.660 -61.908 1.00 38.69 187 LEU A O 1
ATOM 1432 N N . ARG A 1 188 ? 58.216 31.771 -63.489 1.00 41.16 188 ARG A N 1
ATOM 1433 C CA . ARG A 1 188 ? 58.236 32.688 -64.657 1.00 41.16 188 ARG A CA 1
ATOM 1434 C C . ARG A 1 188 ? 57.172 32.178 -65.710 1.00 41.16 188 ARG A C 1
ATOM 1436 O O . ARG A 1 188 ? 56.315 31.421 -65.276 1.00 41.16 188 ARG A O 1
ATOM 1443 N N . PRO A 1 189 ? 57.124 32.563 -67.015 1.00 45.72 189 PRO A N 1
ATOM 1444 C CA . PRO A 1 189 ? 55.979 33.275 -67.616 1.00 45.72 189 PRO A CA 1
ATOM 1445 C C . PRO A 1 189 ? 55.314 32.610 -68.862 1.00 45.72 189 PRO A C 1
ATOM 1447 O O . PRO A 1 189 ? 55.763 31.565 -69.318 1.00 45.72 189 PRO A O 1
ATOM 1450 N N . ALA A 1 190 ? 54.366 33.365 -69.453 1.00 37.75 190 ALA A N 1
ATOM 1451 C CA . ALA A 1 190 ? 54.008 33.487 -70.886 1.00 37.75 190 ALA A CA 1
ATOM 1452 C C . ALA A 1 190 ? 52.983 32.504 -71.497 1.00 37.75 190 ALA A C 1
ATOM 1454 O O . ALA A 1 190 ? 52.885 31.358 -71.066 1.00 37.75 190 ALA A O 1
ATOM 1455 N N . PRO A 1 191 ? 52.246 32.928 -72.542 1.00 61.62 191 PRO A N 1
ATOM 1456 C CA . PRO A 1 191 ? 52.171 32.186 -73.792 1.00 61.62 191 PRO A CA 1
ATOM 1457 C C . PRO A 1 191 ? 53.340 32.538 -74.727 1.00 61.62 191 PRO A C 1
ATOM 1459 O O . PRO A 1 191 ? 53.684 33.740 -74.834 1.00 61.62 191 PRO A O 1
#

Sequence (191 aa):
MIVGQKPRPSSLDPFKPHLLRRIAEDCLKAATLHREIAAQGFTGKYGIVRAVVEQHRTRPDLSKMTKPPSVREVTGWICRPPDQLIERDTDQLRAILERSPELTAAADLVRSFAQMMAGLHGDRLGEWIAAAQQAGLPGITSFATGLTNDLDAVTAGLTLPHSSGAGGRQRQPDQDDQTADVRPSRLRPAP

Organism: NCBI:txid52696

InterPro domains:
  IPR047951 Transposase ISL3 [PTHR33498] (31-166)